Protein AF-A0AAE0U3X1-F1 (afdb_monomer_lite)

Radius of gyration: 41.31 Å; chains: 1; bounding box: 76×57×130 Å

Organism: NCBI:txid330526

Structure (mmCIF, N/CA/C/O backbone):
data_AF-A0AAE0U3X1-F1
#
_entry.id   AF-A0AAE0U3X1-F1
#
loop_
_atom_site.group_PDB
_atom_site.id
_atom_site.type_symbol
_atom_site.label_atom_id
_atom_site.label_alt_id
_atom_site.label_comp_id
_atom_site.label_asym_id
_atom_site.label_entity_id
_atom_site.label_seq_id
_atom_site.pdbx_PDB_ins_code
_atom_site.Cartn_x
_atom_site.Cartn_y
_atom_site.Cartn_z
_atom_site.occupancy
_atom_site.B_iso_or_equiv
_atom_site.auth_seq_id
_atom_site.auth_comp_id
_atom_site.auth_asym_id
_atom_site.auth_atom_id
_atom_site.pdbx_PDB_model_num
ATOM 1 N N . MET A 1 1 ? -14.717 30.745 84.554 1.00 43.53 1 MET A N 1
ATOM 2 C CA . MET A 1 1 ? -14.400 31.288 83.215 1.00 43.53 1 MET A CA 1
ATOM 3 C C . MET A 1 1 ? -13.870 30.156 82.354 1.00 43.53 1 MET A C 1
ATOM 5 O O . MET A 1 1 ? -12.988 29.456 82.820 1.00 43.53 1 MET A O 1
ATOM 9 N N . GLY A 1 2 ? -14.405 30.012 81.137 1.00 38.31 2 GLY A N 1
ATOM 10 C CA . GLY A 1 2 ? -13.814 29.218 80.054 1.00 38.31 2 GLY A CA 1
ATOM 11 C C . GLY A 1 2 ? -14.249 27.754 79.980 1.00 38.31 2 GLY A C 1
ATOM 12 O O . GLY A 1 2 ? -13.670 26.916 80.652 1.00 38.31 2 GLY A O 1
ATOM 13 N N . CYS A 1 3 ? -15.244 27.445 79.142 1.00 32.19 3 CYS A N 1
ATOM 14 C CA . CYS A 1 3 ? -15.049 26.688 77.892 1.00 32.19 3 CYS A CA 1
ATOM 15 C C . CYS A 1 3 ? -16.417 26.236 77.336 1.00 32.19 3 CYS A C 1
ATOM 17 O O . CYS A 1 3 ? -16.841 25.096 77.486 1.00 32.19 3 CYS A O 1
ATOM 19 N N . ILE A 1 4 ? -17.130 27.170 76.704 1.00 41.50 4 ILE A N 1
ATOM 20 C CA . ILE A 1 4 ? -18.172 26.876 75.715 1.00 41.50 4 ILE A CA 1
ATOM 21 C C . ILE A 1 4 ? -17.569 27.328 74.390 1.00 41.50 4 ILE A C 1
ATOM 23 O O . ILE A 1 4 ? -17.386 28.533 74.222 1.00 41.50 4 ILE A O 1
ATOM 27 N N . ARG A 1 5 ? -17.215 26.377 73.514 1.00 44.78 5 ARG A N 1
ATOM 28 C CA . ARG A 1 5 ? -17.095 26.475 72.038 1.00 44.78 5 ARG A CA 1
ATOM 29 C C . ARG A 1 5 ? -16.118 25.415 71.526 1.00 44.78 5 ARG A C 1
ATOM 31 O O . ARG A 1 5 ? -14.918 25.629 71.606 1.00 44.78 5 ARG A O 1
ATOM 38 N N . GLN A 1 6 ? -16.647 24.323 70.971 1.00 39.56 6 GLN A N 1
ATOM 39 C CA . GLN A 1 6 ? -16.082 23.593 69.817 1.00 39.56 6 GLN A CA 1
ATOM 40 C C . GLN A 1 6 ? -16.995 22.414 69.430 1.00 39.56 6 GLN A C 1
ATOM 42 O O . GLN A 1 6 ? -16.611 21.252 69.433 1.00 39.56 6 GLN A O 1
ATOM 47 N N . ALA A 1 7 ? -18.254 22.716 69.109 1.00 39.81 7 ALA A N 1
ATOM 48 C CA . ALA A 1 7 ? -19.187 21.741 68.542 1.00 39.81 7 ALA A CA 1
ATOM 49 C C . ALA A 1 7 ? -19.987 22.389 67.407 1.00 39.81 7 ALA A C 1
ATOM 51 O O . ALA A 1 7 ? -21.208 22.449 67.444 1.00 39.81 7 ALA A O 1
ATOM 52 N N . GLN A 1 8 ? -19.279 22.954 66.431 1.00 42.56 8 GLN A N 1
ATOM 53 C CA . GLN A 1 8 ? -19.829 23.436 65.165 1.00 42.56 8 GLN A CA 1
ATOM 54 C C . GLN A 1 8 ? -18.655 23.627 64.202 1.00 42.56 8 GLN A C 1
ATOM 56 O O . GLN A 1 8 ? -17.983 24.641 64.292 1.00 42.56 8 GLN A O 1
ATOM 61 N N . GLU A 1 9 ? -18.374 22.613 63.374 1.00 41.94 9 GLU A N 1
ATOM 62 C CA . GLU A 1 9 ? -17.788 22.696 62.016 1.00 41.94 9 GLU A CA 1
ATOM 63 C C . GLU A 1 9 ? -17.186 21.346 61.591 1.00 41.94 9 GLU A C 1
ATOM 65 O O . GLU A 1 9 ? -15.984 21.123 61.614 1.00 41.94 9 GLU A O 1
ATOM 70 N N . GLN A 1 10 ? -18.043 20.437 61.125 1.00 40.16 10 GLN A N 1
ATOM 71 C CA . GLN A 1 10 ? -17.666 19.519 60.047 1.00 40.16 10 GLN A CA 1
ATOM 72 C C . GLN A 1 10 ? -18.817 19.442 59.043 1.00 40.16 10 GLN A C 1
ATOM 74 O O . GLN A 1 10 ? -19.479 18.422 58.865 1.00 40.16 10 GLN A O 1
ATOM 79 N N . LYS A 1 11 ? -19.073 20.563 58.363 1.00 36.25 11 LYS A N 1
ATOM 80 C CA . LYS A 1 11 ? -19.756 20.517 57.068 1.00 36.25 11 LYS A CA 1
ATOM 81 C C . LYS A 1 11 ? -18.748 19.964 56.062 1.00 36.25 11 LYS A C 1
ATOM 83 O O . LYS A 1 11 ? -17.854 20.684 55.627 1.00 36.25 11 LYS A O 1
ATOM 88 N N . ARG A 1 12 ? -18.868 18.673 55.730 1.00 39.34 12 ARG A N 1
ATOM 89 C CA . ARG A 1 12 ? -18.108 18.049 54.636 1.00 39.34 12 ARG A CA 1
ATOM 90 C C . ARG A 1 12 ? -18.354 18.843 53.354 1.00 39.34 12 ARG A C 1
ATOM 92 O O . ARG A 1 12 ? -19.486 18.975 52.891 1.00 39.34 12 ARG A O 1
ATOM 99 N N . ASN A 1 13 ? -17.281 19.422 52.832 1.00 32.00 13 ASN A N 1
ATOM 100 C CA . ASN A 1 13 ? -17.285 20.233 51.631 1.00 32.00 13 ASN A CA 1
ATOM 101 C C . ASN A 1 13 ? -17.295 19.297 50.413 1.00 32.00 13 ASN A C 1
ATOM 103 O O . ASN A 1 13 ? -16.273 18.718 50.060 1.00 32.00 13 ASN A O 1
ATOM 107 N N . TRP A 1 14 ? -18.454 19.138 49.776 1.00 33.28 14 TRP A N 1
ATOM 108 C CA . TRP A 1 14 ? -18.654 18.258 48.615 1.00 33.28 14 TRP A CA 1
ATOM 109 C C . TRP A 1 14 ? -17.916 18.709 47.339 1.00 33.28 14 TRP A C 1
ATOM 111 O O . TRP A 1 14 ? -17.996 18.039 46.317 1.00 33.28 14 TRP A O 1
ATOM 121 N N . ARG A 1 15 ? -17.176 19.829 47.372 1.00 31.83 15 ARG A N 1
ATOM 122 C CA . ARG A 1 15 ? -16.461 20.373 46.203 1.00 31.83 15 ARG A CA 1
ATOM 123 C C . ARG A 1 15 ? -15.079 19.761 45.938 1.00 31.83 15 ARG A C 1
ATOM 125 O O . ARG A 1 15 ? -14.444 20.160 44.969 1.00 31.83 15 ARG A O 1
ATOM 132 N N . ARG A 1 16 ? -14.595 18.826 46.766 1.00 34.25 16 ARG A N 1
ATOM 133 C CA . ARG A 1 16 ? -13.317 18.112 46.551 1.00 34.25 16 ARG A CA 1
ATOM 134 C C . ARG A 1 16 ? -13.425 16.628 46.940 1.00 34.25 16 ARG A C 1
ATOM 136 O O . ARG A 1 16 ? -12.920 16.238 47.989 1.00 34.25 16 ARG A O 1
ATOM 143 N N . PRO A 1 17 ? -14.089 15.783 46.131 1.00 36.53 17 PRO A N 1
ATOM 144 C CA . PRO A 1 17 ? -14.324 14.378 46.480 1.00 36.53 17 PRO A CA 1
ATOM 145 C C . PRO A 1 17 ? -13.070 13.485 46.402 1.00 36.53 17 PRO A C 1
ATOM 147 O O . PRO A 1 17 ? -13.131 12.333 46.815 1.00 36.53 17 PRO A O 1
ATOM 150 N N . PHE A 1 18 ? -11.937 14.002 45.912 1.00 36.09 18 PHE A N 1
ATOM 151 C CA . PHE A 1 18 ? -10.718 13.222 45.659 1.00 36.09 18 PHE A CA 1
ATOM 152 C C . PHE A 1 18 ? -9.569 13.473 46.644 1.00 36.09 18 PHE A C 1
ATOM 154 O O . PHE A 1 18 ? -8.502 12.893 46.474 1.00 36.09 18 PHE A O 1
ATOM 161 N N . GLU A 1 19 ? -9.741 14.323 47.664 1.00 36.69 19 GLU A N 1
ATOM 162 C CA . GLU A 1 19 ? -8.609 14.697 48.530 1.00 36.69 19 GLU A CA 1
ATOM 163 C C . GLU A 1 19 ? -8.314 13.734 49.691 1.00 36.69 19 GLU A C 1
ATOM 165 O O . GLU A 1 19 ? -7.298 13.923 50.347 1.00 36.69 19 GLU A O 1
ATOM 170 N N . VAL A 1 20 ? -9.079 12.652 49.893 1.00 50.41 20 VAL A N 1
ATOM 171 C CA . VAL A 1 20 ? -8.596 11.445 50.609 1.00 50.41 20 VAL A CA 1
ATOM 172 C C . VAL A 1 20 ? -9.369 10.216 50.099 1.00 50.41 20 VAL A C 1
ATOM 174 O O . VAL A 1 20 ? -10.596 10.192 50.225 1.00 50.41 20 VAL A O 1
ATOM 177 N N . PRO A 1 21 ? -8.699 9.206 49.511 1.00 47.16 21 PRO A N 1
ATOM 178 C CA . PRO A 1 21 ? -8.611 7.920 50.211 1.00 47.16 21 PRO A CA 1
ATOM 179 C C . PRO A 1 21 ? -7.282 7.174 49.997 1.00 47.16 21 PRO A C 1
ATOM 181 O O . PRO A 1 21 ? -6.513 7.461 49.085 1.00 47.16 21 PRO A O 1
ATOM 184 N N . ASP A 1 22 ? -7.055 6.207 50.884 1.00 46.44 22 ASP A N 1
ATOM 185 C CA . ASP A 1 22 ? -6.058 5.134 50.849 1.00 46.44 22 ASP A CA 1
ATOM 186 C C . ASP A 1 22 ? -5.355 4.940 49.488 1.00 46.44 22 ASP A C 1
ATOM 188 O O . ASP A 1 22 ? -5.989 4.630 48.473 1.00 46.44 22 ASP A O 1
ATOM 192 N N . HIS A 1 23 ? -4.028 5.103 49.465 1.00 51.66 23 HIS A N 1
ATOM 193 C CA . HIS A 1 23 ? -3.211 5.150 48.242 1.00 51.66 23 HIS A CA 1
ATOM 194 C C . HIS A 1 23 ? -3.354 3.880 47.369 1.00 51.66 23 HIS A C 1
ATOM 196 O O . HIS A 1 23 ? -3.062 3.914 46.170 1.00 51.66 23 HIS A O 1
ATOM 202 N N . ALA A 1 24 ? -3.836 2.779 47.956 1.00 47.09 24 ALA A N 1
ATOM 203 C CA . ALA A 1 24 ? -4.164 1.527 47.284 1.00 47.09 24 ALA A CA 1
ATOM 204 C C . ALA A 1 24 ? -5.449 1.606 46.435 1.00 47.09 24 ALA A C 1
ATOM 206 O O . ALA A 1 24 ? -5.423 1.204 45.277 1.00 47.09 24 ALA A O 1
ATOM 207 N N . ALA A 1 25 ? -6.547 2.174 46.948 1.00 44.91 25 ALA A N 1
ATOM 208 C CA . ALA A 1 25 ? -7.826 2.240 46.227 1.00 44.91 25 ALA A CA 1
ATOM 209 C C . ALA A 1 25 ? -7.750 3.172 45.006 1.00 44.91 25 ALA A C 1
ATOM 211 O O . ALA A 1 25 ? -8.227 2.828 43.925 1.00 44.91 25 ALA A O 1
ATOM 212 N N . GLY A 1 26 ? -7.068 4.315 45.148 1.00 49.75 26 GLY A N 1
ATOM 213 C CA . GLY A 1 26 ? -6.832 5.243 44.037 1.00 49.75 26 GLY A CA 1
ATOM 214 C C . GLY A 1 26 ? -5.911 4.678 42.948 1.00 49.75 26 GLY A C 1
ATOM 215 O O . GLY A 1 26 ? -6.082 5.001 41.774 1.00 49.75 26 GLY A O 1
ATOM 216 N N . LYS A 1 27 ? -4.960 3.803 43.308 1.00 52.81 27 LYS A N 1
ATOM 217 C CA . LYS A 1 27 ? -4.060 3.139 42.350 1.00 52.81 27 LYS A CA 1
ATOM 218 C C . LYS A 1 27 ? -4.754 1.984 41.625 1.00 52.81 27 LYS A C 1
ATOM 220 O O . LYS A 1 27 ? -4.598 1.867 40.416 1.00 52.81 27 LYS A O 1
ATOM 225 N N . THR A 1 28 ? -5.569 1.193 42.325 1.00 50.12 28 THR A N 1
ATOM 226 C CA . THR A 1 28 ? -6.391 0.144 41.703 1.00 50.12 28 THR A CA 1
ATOM 227 C C . THR A 1 28 ? -7.422 0.747 40.751 1.00 50.12 28 THR A C 1
ATOM 229 O O . THR A 1 28 ? -7.556 0.256 39.642 1.00 50.12 28 THR A O 1
ATOM 232 N N . MET A 1 29 ? -8.062 1.870 41.102 1.00 49.69 29 MET A N 1
ATOM 233 C CA . MET A 1 29 ? -9.027 2.534 40.212 1.00 49.69 29 MET A CA 1
ATOM 234 C C . MET A 1 29 ? -8.429 3.283 39.033 1.00 49.69 29 MET A C 1
ATOM 236 O O . MET A 1 29 ? -9.059 3.308 37.982 1.00 49.69 29 MET A O 1
ATOM 240 N N . ARG A 1 30 ? -7.228 3.859 39.170 1.00 51.00 30 ARG A N 1
ATOM 241 C CA . ARG A 1 30 ? -6.478 4.366 38.008 1.00 51.00 30 ARG A CA 1
ATOM 242 C C . ARG A 1 30 ? -6.066 3.250 37.053 1.00 51.00 30 ARG A C 1
ATOM 244 O O . ARG A 1 30 ? -5.960 3.490 35.863 1.00 51.00 30 ARG A O 1
ATOM 251 N N . ASN A 1 31 ? -5.865 2.041 37.572 1.00 51.56 31 ASN A N 1
ATOM 252 C CA . ASN A 1 31 ? -5.610 0.859 36.755 1.00 51.56 31 ASN A CA 1
ATOM 253 C C . ASN A 1 31 ? -6.903 0.194 36.242 1.00 51.56 31 ASN A C 1
ATOM 255 O O . ASN A 1 31 ? -6.830 -0.705 35.407 1.00 51.56 31 ASN A O 1
ATOM 259 N N . CYS A 1 32 ? -8.081 0.609 36.725 1.00 51.12 32 CYS A N 1
ATOM 260 C CA . CYS A 1 32 ? -9.359 0.148 36.201 1.00 51.12 32 CYS A CA 1
ATOM 261 C C . CYS A 1 32 ? -9.710 0.907 34.915 1.00 51.12 32 CYS A C 1
ATOM 263 O O . CYS A 1 32 ? -9.467 2.103 34.779 1.00 51.12 32 CYS A O 1
ATOM 265 N N . CYS A 1 33 ? -10.372 0.186 34.013 1.00 56.00 33 CYS A N 1
ATOM 266 C CA . CYS A 1 33 ? -10.747 0.498 32.631 1.00 56.00 33 CYS A CA 1
ATOM 267 C C . CYS A 1 33 ? -11.552 1.798 32.359 1.00 56.00 33 CYS A C 1
ATOM 269 O O . CYS A 1 33 ? -12.074 2.021 31.266 1.00 56.00 33 CYS A O 1
ATOM 271 N N . ILE A 1 34 ? -11.704 2.670 33.350 1.00 57.97 34 ILE A N 1
ATOM 272 C CA . ILE A 1 34 ? -12.491 3.894 33.238 1.00 57.97 34 ILE A CA 1
ATOM 273 C C . ILE A 1 34 ? -11.832 4.844 32.241 1.00 57.97 34 ILE A C 1
ATOM 275 O O . ILE A 1 34 ? -12.533 5.343 31.372 1.00 57.97 34 ILE A O 1
ATOM 279 N N . GLU A 1 35 ? -10.506 5.032 32.297 1.00 60.28 35 GLU A N 1
ATOM 280 C CA . GLU A 1 35 ? -9.777 5.973 31.424 1.00 60.28 35 GLU A CA 1
ATOM 281 C C . GLU A 1 35 ? -10.054 5.747 29.932 1.00 60.28 35 GLU A C 1
ATOM 283 O O . GLU A 1 35 ? -10.195 6.699 29.172 1.00 60.28 35 GLU A O 1
ATOM 288 N N . PHE A 1 36 ? -10.224 4.494 29.520 1.00 63.00 36 PHE A N 1
ATOM 289 C CA . PHE A 1 36 ? -10.571 4.151 28.148 1.00 63.00 36 PHE A CA 1
ATOM 290 C C . PHE A 1 36 ? -11.997 4.566 27.754 1.00 63.00 36 PHE A C 1
ATOM 292 O O . PHE A 1 36 ? -12.205 5.130 26.680 1.00 63.00 36 PHE A O 1
ATOM 299 N N . LEU A 1 37 ? -12.987 4.326 28.623 1.00 61.91 37 LEU A N 1
ATOM 300 C CA . LEU A 1 37 ? -14.351 4.829 28.407 1.00 61.91 37 LEU A CA 1
ATOM 301 C C . LEU A 1 37 ? -14.376 6.358 28.379 1.00 61.91 37 LEU A C 1
ATOM 303 O O . LEU A 1 37 ? -15.208 6.937 27.685 1.00 61.91 37 LEU A O 1
ATOM 307 N N . LEU A 1 38 ? -13.461 7.004 29.108 1.00 64.19 38 LEU A N 1
ATOM 308 C CA . LEU A 1 38 ? -13.300 8.455 29.078 1.00 64.19 38 LEU A CA 1
ATOM 309 C C . LEU A 1 38 ? -12.705 8.944 27.753 1.00 64.19 38 LEU A C 1
ATOM 311 O O . LEU A 1 38 ? -13.173 9.956 27.250 1.00 64.19 38 LEU A O 1
ATOM 315 N N . GLU A 1 39 ? -11.742 8.230 27.157 1.00 64.62 39 GLU A N 1
ATOM 316 C CA . GLU A 1 39 ? -11.192 8.575 25.830 1.00 64.62 39 GLU A CA 1
ATOM 317 C C . GLU A 1 39 ? -12.221 8.418 24.690 1.00 64.62 39 GLU A C 1
ATOM 319 O O . GLU A 1 39 ? -12.109 9.086 23.661 1.00 64.62 39 GLU A O 1
ATOM 324 N N . LEU A 1 40 ? -13.215 7.538 24.855 1.00 58.12 40 LEU A N 1
ATOM 325 C CA . LEU A 1 40 ? -14.278 7.281 23.873 1.00 58.12 40 LEU A CA 1
ATOM 326 C C . LEU A 1 40 ? -15.451 8.266 23.942 1.00 58.12 40 LEU A C 1
ATOM 328 O O . LEU A 1 40 ? -16.231 8.359 22.992 1.00 58.12 40 LEU A O 1
ATOM 332 N N . MET A 1 41 ? -15.607 8.964 25.063 1.00 59.94 41 MET A N 1
ATOM 333 C CA . MET A 1 41 ? -16.731 9.860 25.306 1.00 59.94 41 MET A CA 1
ATOM 334 C C . MET A 1 41 ? -16.317 11.313 25.043 1.00 59.94 41 MET A C 1
ATOM 336 O O . MET A 1 41 ? -15.197 11.703 25.361 1.00 59.94 41 MET A O 1
ATOM 340 N N . PRO A 1 42 ? -17.206 12.156 24.494 1.00 49.72 42 PRO A N 1
ATOM 341 C CA . PRO A 1 42 ? -16.949 13.590 24.435 1.00 49.72 42 PRO A CA 1
ATOM 342 C C . PRO A 1 42 ? -16.774 14.148 25.859 1.00 49.72 42 PRO A C 1
ATOM 344 O O . PRO A 1 42 ? -17.569 13.820 26.744 1.00 49.72 42 PRO A O 1
ATOM 347 N N . ASP A 1 43 ? -15.743 14.977 26.073 1.00 52.78 43 ASP A N 1
ATOM 348 C CA . ASP A 1 43 ? -15.425 15.608 27.364 1.00 52.78 43 ASP A CA 1
ATOM 349 C C . ASP A 1 43 ? -16.693 16.165 28.043 1.00 52.78 43 ASP A C 1
ATOM 351 O O . ASP A 1 43 ? -17.374 17.039 27.500 1.00 52.78 43 ASP A O 1
ATOM 355 N N . GLY A 1 44 ? -17.039 15.650 29.231 1.00 61.25 44 GLY A N 1
ATOM 356 C CA . GLY A 1 44 ? -18.285 16.014 29.912 1.00 61.25 44 GLY A CA 1
ATOM 357 C C . GLY A 1 44 ? -18.468 15.428 31.318 1.00 61.25 44 GLY A C 1
ATOM 358 O O . GLY A 1 44 ? -17.658 14.634 31.807 1.00 61.25 44 GLY A O 1
ATOM 359 N N . GLU A 1 45 ? -19.575 15.820 31.965 1.00 61.25 45 GLU A N 1
ATOM 360 C CA . GLU A 1 45 ? -19.944 15.497 33.360 1.00 61.25 45 GLU A CA 1
ATOM 361 C C . GLU A 1 45 ? -20.032 13.983 33.651 1.00 61.25 45 GLU A C 1
ATOM 363 O O . GLU A 1 45 ? -19.815 13.539 34.781 1.00 61.25 45 GLU A O 1
ATOM 368 N N . TYR A 1 46 ? -20.267 13.172 32.621 1.00 63.72 46 TYR A N 1
ATOM 369 C CA . TYR A 1 46 ? -20.458 11.720 32.687 1.00 63.72 46 TYR A CA 1
ATOM 370 C C . TYR A 1 46 ? -19.220 10.949 33.188 1.00 63.72 46 TYR A C 1
ATOM 372 O O . TYR A 1 46 ? -19.329 9.961 33.919 1.00 63.72 46 TYR A O 1
ATOM 380 N N . SER A 1 47 ? -18.020 11.436 32.875 1.00 65.12 47 SER A N 1
ATOM 381 C CA . SER A 1 47 ? -16.749 10.838 33.312 1.00 65.12 47 SER A CA 1
ATOM 382 C C . SER A 1 47 ? -16.606 10.773 34.841 1.00 65.12 47 SER A C 1
ATOM 384 O O . SER A 1 47 ? -16.177 9.772 35.430 1.00 65.12 47 SER A O 1
ATOM 386 N N . SER A 1 48 ? -17.030 11.852 35.497 1.00 70.38 48 SER A N 1
ATOM 387 C CA . SER A 1 48 ? -16.985 12.015 36.946 1.00 70.38 48 SER A CA 1
ATOM 388 C C . SER A 1 48 ? -18.006 11.129 37.665 1.00 70.38 48 SER A C 1
ATOM 390 O O . SER A 1 48 ? -17.741 10.656 38.770 1.00 70.38 48 SER A O 1
ATOM 392 N N . LEU A 1 49 ? -19.144 10.843 37.019 1.00 75.06 49 LEU A N 1
ATOM 393 C CA . LEU A 1 49 ? -20.197 9.990 37.570 1.00 75.06 49 LEU A CA 1
ATOM 394 C C . LEU A 1 49 ? -19.771 8.524 37.612 1.00 75.06 49 LEU A C 1
ATOM 396 O O . LEU A 1 49 ? -19.923 7.881 38.649 1.00 75.06 49 LEU A O 1
ATOM 400 N N . LEU A 1 50 ? -19.190 8.007 36.525 1.00 73.75 50 LEU A N 1
ATOM 401 C CA . LEU A 1 50 ? -18.731 6.616 36.473 1.00 73.75 50 LEU A CA 1
ATOM 402 C C . LEU A 1 50 ? -17.576 6.374 37.460 1.00 73.75 50 LEU A C 1
ATOM 404 O O . LEU A 1 50 ? -17.621 5.434 38.254 1.00 73.75 50 LEU A O 1
ATOM 408 N N . SER A 1 51 ? -16.572 7.257 37.463 1.00 71.25 51 SER A N 1
ATOM 409 C CA . SER A 1 51 ? -15.433 7.179 38.392 1.00 71.25 51 SER A CA 1
ATOM 410 C C . SER A 1 51 ? -15.851 7.337 39.854 1.00 71.25 51 SER A C 1
ATOM 412 O O . SER A 1 51 ? -15.440 6.541 40.703 1.00 71.25 51 SER A O 1
ATOM 414 N N . GLY A 1 52 ? -16.718 8.306 40.156 1.00 76.81 52 GLY A N 1
ATOM 415 C CA . GLY A 1 52 ? -17.279 8.500 41.491 1.00 76.81 52 GLY A CA 1
ATOM 416 C C . GLY A 1 52 ? -18.124 7.312 41.957 1.00 76.81 52 GLY A C 1
ATOM 417 O O . GLY A 1 52 ? -17.963 6.849 43.088 1.00 76.81 52 GLY A O 1
ATOM 418 N N . GLY A 1 53 ? -18.981 6.776 41.085 1.00 78.94 53 GLY A N 1
ATOM 419 C CA . GLY A 1 53 ? -19.833 5.622 41.372 1.00 78.94 53 GLY A CA 1
ATOM 420 C C . GLY A 1 53 ? -19.028 4.356 41.657 1.00 78.94 53 GLY A C 1
ATOM 421 O O . GLY A 1 53 ? -19.255 3.701 42.675 1.00 78.94 53 GLY A O 1
ATOM 422 N N . LEU A 1 54 ? -18.026 4.055 40.826 1.00 74.62 54 LEU A N 1
ATOM 423 C CA . LEU A 1 54 ? -17.116 2.934 41.065 1.00 74.62 54 LEU A CA 1
ATOM 424 C C . LEU A 1 54 ? -16.356 3.114 42.381 1.00 74.62 54 LEU A C 1
ATOM 426 O O . LEU A 1 54 ? -16.337 2.187 43.190 1.00 74.62 54 LEU A O 1
ATOM 430 N N . THR A 1 55 ? -15.822 4.316 42.647 1.00 75.50 55 THR A N 1
ATOM 431 C CA . THR A 1 55 ? -15.150 4.670 43.919 1.00 75.50 55 THR A CA 1
ATOM 432 C C . THR A 1 55 ? -16.033 4.375 45.124 1.00 75.50 55 THR A C 1
ATOM 434 O O . THR A 1 55 ? -15.590 3.759 46.097 1.00 75.50 55 THR A O 1
ATOM 437 N N . LEU A 1 56 ? -17.302 4.771 45.059 1.00 78.69 56 LEU A N 1
ATOM 438 C CA . LEU A 1 56 ? -18.283 4.513 46.109 1.00 78.69 56 LEU A CA 1
ATOM 439 C C . LEU A 1 56 ? -18.577 3.019 46.274 1.00 78.69 56 LEU A C 1
ATOM 441 O O . LEU A 1 56 ? -18.584 2.536 47.408 1.00 78.69 56 LEU A O 1
ATOM 445 N N . ALA A 1 57 ? -18.796 2.292 45.176 1.00 74.19 57 ALA A N 1
ATOM 446 C CA . ALA A 1 57 ? -19.055 0.854 45.203 1.00 74.19 57 ALA A CA 1
ATOM 447 C C . ALA A 1 57 ? -17.879 0.088 45.831 1.00 74.19 57 ALA A C 1
ATOM 449 O O . ALA A 1 57 ? -18.066 -0.686 46.768 1.00 74.19 57 ALA A O 1
ATOM 450 N N . TYR A 1 58 ? -16.653 0.376 45.396 1.00 73.50 58 TYR A N 1
ATOM 451 C CA . TYR A 1 58 ? -15.444 -0.270 45.903 1.00 73.50 58 TYR A CA 1
ATOM 452 C C . TYR A 1 58 ? -15.194 0.027 47.385 1.00 73.50 58 TYR A C 1
ATOM 454 O O . TYR A 1 58 ? -14.979 -0.890 48.177 1.00 73.50 58 TYR A O 1
ATOM 462 N N . ASN A 1 59 ? -15.280 1.299 47.792 1.00 75.69 59 ASN A N 1
ATOM 463 C CA . ASN A 1 59 ? -15.071 1.686 49.190 1.00 75.69 59 ASN A CA 1
ATOM 464 C C . ASN A 1 59 ? -16.128 1.082 50.124 1.00 75.69 59 ASN A C 1
ATOM 466 O O . ASN A 1 59 ? -15.828 0.772 51.275 1.00 75.69 59 ASN A O 1
ATOM 470 N N . LYS A 1 60 ? -17.359 0.871 49.643 1.00 76.25 60 LYS A N 1
ATOM 471 C CA . LYS A 1 60 ? -18.395 0.147 50.395 1.00 76.25 60 LYS A CA 1
ATOM 472 C C . LYS A 1 60 ? -18.154 -1.368 50.424 1.00 76.25 60 LYS A C 1
ATOM 474 O O . LYS A 1 60 ? -18.515 -2.013 51.405 1.00 76.25 60 LYS A O 1
ATOM 479 N N . ALA A 1 61 ? -17.527 -1.932 49.393 1.00 72.62 61 ALA A N 1
ATOM 480 C CA . ALA A 1 61 ? -17.178 -3.350 49.312 1.00 72.62 61 ALA A CA 1
ATOM 481 C C . ALA A 1 61 ? -15.918 -3.734 50.117 1.00 72.62 61 ALA A C 1
ATOM 483 O O . ALA A 1 61 ? -15.637 -4.921 50.262 1.00 72.62 61 ALA A O 1
ATOM 484 N N . LEU A 1 62 ? -15.178 -2.771 50.685 1.00 73.88 62 LEU A N 1
ATOM 485 C CA . LEU A 1 62 ? -13.884 -2.991 51.356 1.00 73.88 62 LEU A CA 1
ATOM 486 C C . LEU A 1 62 ? -13.930 -4.005 52.520 1.00 73.88 62 LEU A C 1
ATOM 488 O O . LEU A 1 62 ? -12.914 -4.608 52.846 1.00 73.88 62 LEU A O 1
ATOM 492 N N . GLY A 1 63 ? -15.106 -4.230 53.116 1.00 71.44 63 GLY A N 1
ATOM 493 C CA . GLY A 1 63 ? -15.328 -5.242 54.159 1.00 71.44 63 GLY A CA 1
ATOM 494 C C . GLY A 1 63 ? -15.827 -6.608 53.664 1.00 71.44 63 GLY A C 1
ATOM 495 O O . GLY A 1 63 ? -16.117 -7.471 54.491 1.00 71.44 63 GLY A O 1
ATOM 496 N N . LYS A 1 64 ? -15.997 -6.810 52.348 1.00 77.69 64 LYS A N 1
ATOM 497 C CA . LYS A 1 64 ? -16.581 -8.021 51.742 1.00 77.69 64 LYS A CA 1
ATOM 498 C C . LYS A 1 64 ? -15.806 -8.425 50.482 1.00 77.69 64 LYS A C 1
ATOM 500 O O . LYS A 1 64 ? -16.181 -8.081 49.368 1.00 77.69 64 LYS A O 1
ATOM 505 N N . GLU A 1 65 ? -14.739 -9.196 50.668 1.00 74.38 65 GLU A N 1
ATOM 506 C CA . GLU A 1 65 ? -13.796 -9.584 49.606 1.00 74.38 65 GLU A CA 1
ATOM 507 C C . GLU A 1 65 ? -14.458 -10.227 48.376 1.00 74.38 65 GLU A C 1
ATOM 509 O O . GLU A 1 65 ? -14.227 -9.778 47.260 1.00 74.38 65 GLU A O 1
ATOM 514 N N . LYS A 1 66 ? -15.371 -11.184 48.575 1.00 74.06 66 LYS A N 1
ATOM 515 C CA . LYS A 1 66 ? -16.082 -11.844 47.468 1.00 74.0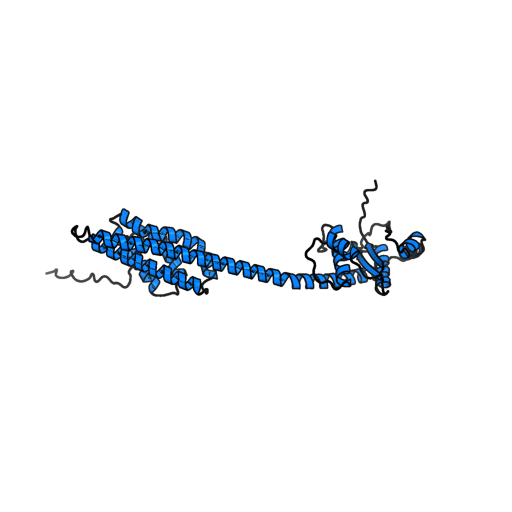6 66 LYS A CA 1
ATOM 516 C C . LYS A 1 66 ? -16.936 -10.876 46.635 1.00 74.06 66 LYS A C 1
ATOM 518 O O . LYS A 1 66 ? -16.951 -10.935 45.418 1.00 74.06 66 LYS A O 1
ATOM 523 N N . VAL A 1 67 ? -17.601 -9.934 47.306 1.00 74.00 67 VAL A N 1
ATOM 524 C CA . VAL A 1 67 ? -18.418 -8.893 46.660 1.00 74.00 67 VAL A CA 1
ATOM 525 C C . VAL A 1 67 ? -17.546 -7.946 45.834 1.00 74.00 67 VAL A C 1
ATOM 527 O O . VAL A 1 67 ? -17.960 -7.484 44.776 1.00 74.00 67 VAL A O 1
ATOM 530 N N . ARG A 1 68 ? -16.330 -7.657 46.307 1.00 74.62 68 ARG A N 1
ATOM 531 C CA . ARG A 1 68 ? -15.363 -6.828 45.583 1.00 74.62 68 ARG A CA 1
ATOM 532 C C . ARG A 1 68 ? -14.920 -7.500 44.282 1.00 74.62 68 ARG A C 1
ATOM 534 O O . ARG A 1 68 ? -14.857 -6.818 43.268 1.00 74.62 68 ARG A O 1
ATOM 541 N N . GLU A 1 69 ? -14.625 -8.798 44.314 1.00 80.94 69 GLU A N 1
ATOM 542 C CA . GLU A 1 69 ? -14.251 -9.563 43.116 1.00 80.94 69 GLU A CA 1
ATOM 543 C C . GLU A 1 69 ? -15.395 -9.600 42.100 1.00 80.94 69 GLU A C 1
ATOM 545 O O . GLU A 1 69 ? -15.179 -9.234 40.947 1.00 80.94 69 GLU A O 1
ATOM 550 N N . ASP A 1 70 ? -16.617 -9.907 42.546 1.00 77.81 70 ASP A N 1
ATOM 551 C CA . ASP A 1 70 ? -17.799 -9.956 41.676 1.00 77.81 70 ASP A CA 1
ATOM 552 C C . ASP A 1 70 ? -18.064 -8.602 40.985 1.00 77.81 70 ASP A C 1
ATOM 554 O O . ASP A 1 70 ? -18.448 -8.564 39.816 1.00 77.81 70 ASP A O 1
ATOM 558 N N . ILE A 1 71 ? -17.832 -7.481 41.688 1.00 77.12 71 ILE A N 1
ATOM 559 C CA . ILE A 1 71 ? -17.980 -6.123 41.138 1.00 77.12 71 ILE A CA 1
ATOM 560 C C . ILE A 1 71 ? -16.868 -5.786 40.141 1.00 77.12 71 ILE A C 1
ATOM 562 O O . ILE A 1 71 ? -17.149 -5.089 39.172 1.00 77.12 71 ILE A O 1
ATOM 566 N N . LEU A 1 72 ? -15.624 -6.221 40.367 1.00 79.25 72 LEU A N 1
ATOM 567 C CA . LEU A 1 72 ? -14.470 -5.821 39.548 1.00 79.25 72 LEU A CA 1
ATOM 568 C C . LEU A 1 72 ? -14.239 -6.702 38.319 1.00 79.25 72 LEU A C 1
ATOM 570 O O . LEU A 1 72 ? -13.838 -6.184 37.277 1.00 79.25 72 LEU A O 1
ATOM 574 N N . GLU A 1 73 ? -14.545 -7.996 38.402 1.00 84.25 73 GLU A N 1
ATOM 575 C CA . GLU A 1 73 ? -14.343 -8.963 37.315 1.00 84.25 73 GLU A CA 1
ATOM 576 C C . GLU A 1 73 ? -14.894 -8.496 35.945 1.00 84.25 73 GLU A C 1
ATOM 578 O O . GLU A 1 73 ? -14.181 -8.628 34.941 1.00 84.25 73 GLU A O 1
ATOM 583 N N . PRO A 1 74 ? -16.103 -7.896 35.842 1.00 78.81 74 PRO A N 1
ATOM 584 C CA . PRO A 1 74 ? -16.629 -7.426 34.560 1.00 78.81 74 PRO A CA 1
ATOM 585 C C . PRO A 1 74 ? -15.784 -6.297 33.951 1.00 78.81 74 PRO A C 1
ATOM 587 O O . PRO A 1 74 ? -15.684 -6.190 32.726 1.00 78.81 74 PRO A O 1
ATOM 590 N N . PHE A 1 75 ? -15.169 -5.465 34.797 1.00 77.31 75 PHE A N 1
ATOM 591 C CA . PHE A 1 75 ? -14.351 -4.327 34.379 1.00 77.31 75 PHE A CA 1
ATOM 592 C C . PHE A 1 75 ? -12.914 -4.734 34.044 1.00 77.31 75 PHE A C 1
ATOM 594 O O . PHE A 1 75 ? -12.313 -4.123 33.160 1.00 77.31 75 PHE A O 1
ATOM 601 N N . ASP A 1 76 ? -12.377 -5.782 34.669 1.00 77.62 76 ASP A N 1
ATOM 602 C CA . ASP A 1 76 ? -11.031 -6.291 34.375 1.00 77.62 76 ASP A CA 1
ATOM 603 C C . ASP A 1 76 ? -10.957 -6.908 32.973 1.00 77.62 76 ASP A C 1
ATOM 605 O O . ASP A 1 76 ? -10.105 -6.532 32.163 1.00 77.62 76 ASP A O 1
ATOM 609 N N . GLY A 1 77 ? -11.910 -7.784 32.629 1.00 75.94 77 GLY A N 1
ATOM 610 C CA . GLY A 1 77 ? -11.993 -8.374 31.286 1.00 75.94 77 GLY A CA 1
ATOM 611 C C . GLY A 1 77 ? -12.305 -7.346 30.192 1.00 75.94 77 GLY A C 1
ATOM 612 O O . GLY A 1 77 ? -12.024 -7.577 29.011 1.00 75.94 77 GLY A O 1
ATOM 613 N N . PHE A 1 78 ? -12.884 -6.210 30.577 1.00 72.25 78 PHE A N 1
ATOM 614 C CA . PHE A 1 78 ? -13.062 -5.059 29.707 1.00 72.25 78 PHE A CA 1
ATOM 615 C C . PHE A 1 78 ? -11.752 -4.268 29.538 1.00 72.25 78 PHE A C 1
ATOM 617 O O . PHE A 1 78 ? -11.412 -3.953 28.402 1.00 72.25 78 PHE A O 1
ATOM 624 N N . SER A 1 79 ? -10.972 -4.068 30.610 1.00 71.25 79 SER A N 1
ATOM 625 C CA . SER A 1 79 ? -9.649 -3.405 30.612 1.00 71.25 79 SER A CA 1
ATOM 626 C C . SER A 1 79 ? -8.664 -4.003 29.637 1.00 71.25 79 SER A C 1
ATOM 628 O O . SER A 1 79 ? -8.110 -3.302 28.790 1.00 71.25 79 SER A O 1
ATOM 630 N N . GLU A 1 80 ? -8.512 -5.318 29.689 1.00 77.06 80 GLU A N 1
ATOM 631 C CA . GLU A 1 80 ? -7.592 -6.017 28.803 1.00 77.06 80 GLU A CA 1
ATOM 632 C C . GLU A 1 80 ? -7.959 -5.817 27.321 1.00 77.06 80 GLU A C 1
ATOM 634 O O . GLU A 1 80 ? -7.095 -5.588 26.474 1.00 77.06 80 GLU A O 1
ATOM 639 N N . ARG A 1 81 ? -9.255 -5.859 26.992 1.00 71.25 81 ARG A N 1
ATOM 640 C CA . ARG A 1 81 ? -9.741 -5.704 25.608 1.00 71.25 81 ARG A CA 1
ATOM 641 C C . ARG A 1 81 ? -9.739 -4.249 25.147 1.00 71.25 81 ARG A C 1
ATOM 643 O O . ARG A 1 81 ? -9.517 -3.982 23.967 1.00 71.25 81 ARG A O 1
ATOM 650 N N . ALA A 1 82 ? -9.997 -3.325 26.060 1.00 68.44 82 ALA A N 1
ATOM 651 C CA . ALA A 1 82 ? -9.926 -1.893 25.832 1.00 68.44 82 ALA A CA 1
ATOM 652 C C . ALA A 1 82 ? -8.505 -1.469 25.439 1.00 68.44 82 ALA A C 1
ATOM 654 O O . ALA A 1 82 ? -8.314 -0.866 24.385 1.00 68.44 82 ALA A O 1
ATOM 655 N N . GLU A 1 83 ? -7.492 -1.882 26.202 1.00 73.75 83 GLU A N 1
ATOM 656 C CA . GLU A 1 83 ? -6.091 -1.579 25.881 1.00 73.75 83 GLU A CA 1
ATOM 657 C C . GLU A 1 83 ? -5.668 -2.146 24.516 1.00 73.75 83 GLU A C 1
ATOM 659 O O . GLU A 1 83 ? -5.030 -1.448 23.731 1.00 73.75 83 GLU A O 1
ATOM 664 N N . GLN A 1 84 ? -6.129 -3.348 24.143 1.00 75.81 84 GLN A N 1
ATOM 665 C CA . GLN A 1 84 ? -5.884 -3.915 22.804 1.00 75.81 84 GLN A CA 1
ATOM 666 C C . GLN A 1 84 ? -6.493 -3.092 21.654 1.00 75.81 84 GLN A C 1
ATOM 668 O O . GLN A 1 84 ? -6.080 -3.241 20.504 1.00 75.81 84 GLN A O 1
ATOM 673 N N . THR A 1 85 ? -7.501 -2.263 21.932 1.00 71.94 85 THR A N 1
ATOM 674 C CA . THR A 1 85 ? -8.253 -1.512 20.911 1.00 71.94 85 THR A CA 1
ATOM 675 C C . THR A 1 85 ? -8.001 -0.004 20.948 1.00 71.94 85 THR A C 1
ATOM 677 O O . THR A 1 85 ? -8.427 0.701 20.031 1.00 71.94 85 THR A O 1
ATOM 680 N N . LYS A 1 86 ? -7.261 0.492 21.945 1.00 76.31 86 LYS A N 1
ATOM 681 C CA . LYS A 1 86 ? -7.030 1.919 22.213 1.00 76.31 86 LYS A CA 1
ATOM 682 C C . LYS A 1 86 ? -6.424 2.681 21.033 1.00 76.31 86 LYS A C 1
ATOM 684 O O . LYS A 1 86 ? -6.943 3.730 20.646 1.00 76.31 86 LYS A O 1
ATOM 689 N N . ASP A 1 87 ? -5.387 2.129 20.408 1.00 75.31 87 ASP A N 1
ATOM 690 C CA . ASP A 1 87 ? -4.720 2.771 19.265 1.00 75.31 87 ASP A CA 1
ATOM 691 C C . ASP A 1 87 ? -5.641 2.876 18.040 1.00 75.31 87 ASP A C 1
ATOM 693 O O . ASP A 1 87 ? -5.615 3.866 17.306 1.00 75.31 87 ASP A O 1
ATOM 697 N N . ASN A 1 88 ? -6.524 1.893 17.861 1.00 72.50 88 ASN A N 1
ATOM 698 C CA . ASN A 1 88 ? -7.475 1.854 16.752 1.00 72.50 88 ASN A CA 1
ATOM 699 C C . ASN A 1 88 ? -8.625 2.845 16.956 1.00 72.50 88 ASN A C 1
ATOM 701 O O . ASN A 1 88 ? -9.101 3.473 16.015 1.00 72.50 88 ASN A O 1
ATOM 705 N N . ILE A 1 89 ? -9.065 3.036 18.193 1.00 70.44 89 ILE A N 1
ATOM 706 C CA . ILE A 1 89 ? -10.216 3.884 18.510 1.00 70.44 89 ILE A CA 1
ATOM 707 C C . ILE A 1 89 ? -9.985 5.350 18.166 1.00 70.44 89 ILE A C 1
ATOM 709 O O . ILE A 1 89 ? -10.888 6.001 17.639 1.00 70.44 89 ILE A O 1
ATOM 713 N N . LYS A 1 90 ? -8.770 5.867 18.379 1.00 73.94 90 LYS A N 1
ATOM 714 C CA . LYS A 1 90 ? -8.437 7.252 18.006 1.00 73.94 90 LYS A CA 1
ATOM 715 C C . LYS A 1 90 ? -8.627 7.491 16.508 1.00 73.94 90 LYS A C 1
ATOM 717 O O . LYS A 1 90 ? -9.121 8.549 16.113 1.00 73.94 90 LYS A O 1
ATOM 722 N N . LEU A 1 91 ? -8.321 6.482 15.691 1.00 73.19 91 LEU A N 1
ATOM 723 C CA . LEU A 1 91 ? -8.478 6.522 14.236 1.00 73.19 91 LEU A CA 1
ATOM 724 C C . LEU A 1 91 ? -9.951 6.493 13.799 1.00 73.19 91 LEU A C 1
ATOM 726 O O . LEU A 1 91 ? -10.290 7.078 12.770 1.00 73.19 91 LEU A O 1
ATOM 730 N N . TYR A 1 92 ? -10.832 5.867 14.586 1.00 75.75 92 TYR A N 1
ATOM 731 C CA . TYR A 1 92 ? -12.245 5.653 14.241 1.00 75.75 92 TYR A CA 1
ATOM 732 C C . TYR A 1 92 ? -13.236 6.455 15.088 1.00 75.75 92 TYR A C 1
ATOM 734 O O . TYR A 1 92 ? -14.438 6.230 14.992 1.00 75.75 92 TYR A O 1
ATOM 742 N N . SER A 1 93 ? -12.769 7.438 15.858 1.00 73.06 93 SER A N 1
ATOM 743 C CA . SER A 1 93 ? -13.601 8.312 16.707 1.00 73.06 93 SER A CA 1
ATOM 744 C C . SER A 1 93 ? -14.765 9.011 15.979 1.00 73.06 93 SER A C 1
ATOM 746 O O . SER A 1 93 ? -15.711 9.477 16.610 1.00 73.06 93 SER A O 1
ATOM 748 N N . ARG A 1 94 ? -14.724 9.082 14.642 1.00 75.75 94 ARG A N 1
ATOM 749 C CA . ARG A 1 94 ? -15.780 9.662 13.796 1.00 75.75 94 ARG A CA 1
ATOM 750 C C . ARG A 1 94 ? -16.771 8.640 13.231 1.00 75.75 94 ARG A C 1
ATOM 752 O O . ARG A 1 94 ? -17.743 9.049 12.598 1.00 75.75 94 ARG A O 1
ATOM 759 N N . ASP A 1 95 ? -16.541 7.341 13.415 1.00 84.00 95 ASP A N 1
ATOM 760 C CA . ASP A 1 95 ? -17.452 6.302 12.934 1.00 84.00 95 ASP A CA 1
ATOM 761 C C . ASP A 1 95 ? -18.725 6.283 13.793 1.00 84.00 95 ASP A C 1
ATOM 763 O O . ASP A 1 95 ? -18.694 6.041 15.001 1.00 84.00 95 ASP A O 1
ATOM 767 N N . ALA A 1 96 ? -19.866 6.566 13.160 1.00 86.50 96 ALA A N 1
ATOM 768 C CA . ALA A 1 96 ? -21.143 6.701 13.856 1.00 86.50 96 ALA A CA 1
ATOM 769 C C . ALA A 1 96 ? -21.585 5.400 14.542 1.00 86.50 96 ALA A C 1
ATOM 771 O O . ALA A 1 96 ? -22.199 5.452 15.607 1.00 86.50 96 ALA A O 1
ATOM 772 N N . LYS A 1 97 ? -21.256 4.242 13.955 1.00 88.00 97 LYS A N 1
ATOM 773 C CA . LYS A 1 97 ? -21.633 2.933 14.491 1.00 88.00 97 LYS A CA 1
ATOM 774 C C . LYS A 1 97 ? -20.747 2.561 15.674 1.00 88.00 97 LYS A C 1
ATOM 776 O O . LYS A 1 97 ? -21.249 2.033 16.663 1.00 88.00 97 LYS A O 1
ATOM 781 N N . LEU A 1 98 ? -19.452 2.866 15.601 1.00 85.50 98 LEU A N 1
ATOM 782 C CA . LEU A 1 98 ? -18.550 2.705 16.738 1.00 85.50 98 LEU A CA 1
ATOM 783 C C . LEU A 1 98 ? -18.998 3.572 17.920 1.00 85.50 98 LEU A C 1
ATOM 785 O O . LEU A 1 98 ? -19.062 3.069 19.040 1.00 85.50 98 LEU A O 1
ATOM 789 N N . ARG A 1 99 ? -19.386 4.826 17.652 1.00 83.62 99 ARG A N 1
ATOM 790 C CA . ARG A 1 99 ? -19.897 5.747 18.675 1.00 83.62 99 ARG A CA 1
ATOM 791 C C . ARG A 1 99 ? -21.191 5.249 19.325 1.00 83.62 99 ARG A C 1
ATOM 793 O O . ARG A 1 99 ? -21.305 5.243 20.544 1.00 83.62 99 ARG A O 1
ATOM 800 N N . GLU A 1 100 ? -22.144 4.766 18.530 1.00 87.62 100 GLU A N 1
ATOM 801 C CA . GLU A 1 100 ? -23.379 4.160 19.048 1.00 87.62 100 GLU A CA 1
ATOM 802 C C . GLU A 1 100 ? -23.073 2.976 19.985 1.00 87.62 100 GLU A C 1
ATOM 804 O O . GLU A 1 100 ? -23.658 2.841 21.062 1.00 87.62 100 GLU A O 1
ATOM 809 N N . LYS A 1 101 ? -22.116 2.118 19.606 1.00 88.62 101 LYS A N 1
ATOM 810 C CA . LYS A 1 101 ? -21.720 0.965 20.423 1.00 88.62 101 LYS A CA 1
ATOM 811 C C . LYS A 1 101 ? -20.951 1.356 21.684 1.00 88.62 101 LYS A C 1
ATOM 813 O O . LYS A 1 101 ? -21.157 0.708 22.709 1.00 88.62 101 LYS A O 1
ATOM 818 N N . SER A 1 102 ? -20.117 2.397 21.646 1.00 83.62 102 SER A N 1
ATOM 819 C CA . SER A 1 102 ? -19.448 2.909 22.850 1.00 83.62 102 SER A CA 1
ATOM 820 C C . SER A 1 102 ? -20.434 3.543 23.827 1.00 83.62 102 SER A C 1
ATOM 822 O O . SER A 1 102 ? -20.343 3.282 25.023 1.00 83.62 102 SER A O 1
ATOM 824 N N . GLU A 1 103 ? -21.409 4.312 23.333 1.00 83.81 103 GLU A N 1
ATOM 825 C CA . GLU A 1 103 ? -22.473 4.898 24.160 1.00 83.81 103 GLU A CA 1
ATOM 826 C C . GLU A 1 103 ? -23.305 3.801 24.842 1.00 83.81 103 GLU A C 1
ATOM 828 O O . GLU A 1 103 ? -23.519 3.842 26.054 1.00 83.81 103 GLU A O 1
ATOM 833 N N . ALA A 1 104 ? -23.709 2.766 24.097 1.00 88.00 104 ALA A N 1
ATOM 834 C CA . ALA A 1 104 ? -24.451 1.633 24.653 1.00 88.00 104 ALA A CA 1
ATOM 835 C C . ALA A 1 104 ? -23.655 0.868 25.727 1.00 88.00 104 ALA A C 1
ATOM 837 O O . ALA A 1 104 ? -24.214 0.471 26.748 1.00 88.00 104 ALA A O 1
ATOM 838 N N . LEU A 1 105 ? -22.352 0.668 25.510 1.00 86.25 105 LEU A N 1
ATOM 839 C CA . LEU A 1 105 ? -21.465 0.034 26.485 1.00 86.25 105 LEU A CA 1
ATOM 840 C C . LEU A 1 105 ? -21.307 0.882 27.754 1.00 86.25 105 LEU A C 1
ATOM 842 O O . LEU A 1 105 ? -21.316 0.346 28.861 1.00 86.25 105 LEU A O 1
ATOM 846 N N . TYR A 1 106 ? -21.198 2.199 27.597 1.00 82.94 106 TYR A N 1
ATOM 847 C CA . TYR A 1 106 ? -21.102 3.132 28.712 1.00 82.94 106 TYR A CA 1
ATOM 848 C C . TYR A 1 106 ? -22.367 3.124 29.584 1.00 82.94 106 TYR A C 1
ATOM 850 O O . TYR A 1 106 ? -22.266 3.053 30.810 1.00 82.94 106 TYR A O 1
ATOM 858 N N . MET A 1 107 ? -23.552 3.139 28.965 1.00 85.75 107 MET A N 1
ATOM 859 C CA . MET A 1 107 ? -24.822 3.070 29.696 1.00 85.75 107 MET A CA 1
ATOM 860 C C . MET A 1 107 ? -24.945 1.777 30.507 1.00 85.75 107 MET A C 1
ATOM 862 O O . MET A 1 107 ? -25.319 1.823 31.676 1.00 85.75 107 MET A O 1
ATOM 866 N N . GLU A 1 108 ? -24.544 0.639 29.935 1.00 89.38 108 GLU A N 1
ATOM 867 C CA . GLU A 1 108 ? -24.572 -0.641 30.650 1.00 89.38 108 GLU A CA 1
ATOM 868 C C . GLU A 1 108 ? -23.573 -0.677 31.822 1.00 89.38 108 GLU A C 1
ATOM 870 O O . GLU A 1 108 ? -23.863 -1.221 32.890 1.00 89.38 108 GLU A O 1
ATOM 875 N N . ALA A 1 109 ? -22.400 -0.055 31.656 1.00 84.12 109 ALA A N 1
ATOM 876 C CA . ALA A 1 109 ? -21.424 0.086 32.732 1.00 84.12 109 ALA A CA 1
ATOM 877 C C . ALA A 1 109 ? -21.980 0.918 33.898 1.00 84.12 109 ALA A C 1
ATOM 879 O O . ALA A 1 109 ? -21.829 0.522 35.056 1.00 84.12 109 ALA A O 1
ATOM 880 N N . LEU A 1 110 ? -22.657 2.036 33.611 1.00 83.50 110 LEU A N 1
ATOM 881 C CA . LEU A 1 110 ? -23.320 2.847 34.635 1.00 83.50 110 LEU A CA 1
ATOM 882 C C . LEU A 1 110 ? -24.416 2.068 35.365 1.00 83.50 110 LEU A C 1
ATOM 884 O O . LEU A 1 110 ? -24.449 2.089 36.597 1.00 83.50 110 LEU A O 1
ATOM 888 N N . ASP A 1 111 ? -25.268 1.351 34.634 1.00 85.88 111 ASP A N 1
ATOM 889 C CA . ASP A 1 111 ? -26.337 0.545 35.228 1.00 85.88 111 ASP A CA 1
ATOM 890 C C . ASP A 1 111 ? -25.772 -0.529 36.167 1.00 85.88 111 ASP A C 1
ATOM 892 O O . ASP A 1 111 ? -26.255 -0.693 37.293 1.00 85.88 111 ASP A O 1
ATOM 896 N N . CYS A 1 112 ? -24.686 -1.196 35.772 1.00 85.69 112 CYS A N 1
ATOM 897 C CA . CYS A 1 112 ? -23.989 -2.160 36.623 1.00 85.69 112 CYS A CA 1
ATOM 898 C C . CYS A 1 112 ? -23.434 -1.517 37.906 1.00 85.69 112 CYS A C 1
ATOM 900 O O . CYS A 1 112 ? -23.594 -2.066 39.002 1.00 85.69 112 CYS A O 1
ATOM 902 N N . VAL A 1 113 ? -22.845 -0.321 37.813 1.00 82.25 113 VAL A N 1
ATOM 903 C CA . VAL A 1 113 ? -22.356 0.428 38.984 1.00 82.25 113 VAL A CA 1
ATOM 904 C C . VAL A 1 113 ? -23.511 0.813 39.911 1.00 82.25 113 VAL A C 1
ATOM 906 O O . VAL A 1 113 ? -23.428 0.599 41.123 1.00 82.25 113 VAL A O 1
ATOM 909 N N . CYS A 1 114 ? -24.617 1.320 39.367 1.00 84.12 114 CYS A N 1
ATOM 910 C CA . CYS A 1 114 ? -25.812 1.664 40.138 1.00 84.12 114 CYS A CA 1
ATOM 911 C C . CYS A 1 114 ? -26.417 0.443 40.850 1.00 84.12 114 CYS A C 1
ATOM 913 O O . CYS A 1 114 ? -26.783 0.529 42.030 1.00 84.12 114 CYS A O 1
ATOM 915 N N . LEU A 1 115 ? -26.485 -0.705 40.170 1.00 84.75 115 LEU A N 1
ATOM 916 C CA . LEU A 1 115 ? -26.939 -1.969 40.754 1.00 84.75 115 LEU A CA 1
ATOM 917 C C . LEU A 1 115 ? -25.997 -2.451 41.861 1.00 84.75 115 LEU A C 1
ATOM 919 O O . LEU A 1 115 ? -26.473 -2.866 42.919 1.00 84.75 115 LEU A O 1
ATOM 923 N N . SER A 1 116 ? -24.685 -2.318 41.661 1.00 80.38 116 SER A N 1
ATOM 924 C CA . SER A 1 116 ? -23.662 -2.673 42.652 1.00 80.38 116 SER A CA 1
ATOM 925 C C . SER A 1 116 ? -23.801 -1.847 43.932 1.00 80.38 116 SER A C 1
ATOM 927 O O . SER A 1 116 ? -23.814 -2.397 45.035 1.00 80.38 116 SER A O 1
ATOM 929 N N . ILE A 1 117 ? -23.970 -0.526 43.807 1.00 82.62 117 ILE A N 1
ATOM 930 C CA . ILE A 1 117 ? -24.172 0.372 44.955 1.00 82.62 117 ILE A CA 1
ATOM 931 C C . ILE A 1 117 ? -25.471 0.025 45.688 1.00 82.62 117 ILE A C 1
ATOM 933 O O . ILE A 1 117 ? -25.463 -0.104 46.913 1.00 82.62 117 ILE A O 1
ATOM 937 N N . SER A 1 118 ? -26.565 -0.172 44.946 1.00 82.94 118 SER A N 1
ATOM 938 C CA . SER A 1 118 ? -27.876 -0.516 45.516 1.00 82.94 118 SER A CA 1
ATOM 939 C C . SER A 1 118 ? -27.829 -1.844 46.277 1.00 82.94 118 SER A C 1
ATOM 941 O O . SER A 1 118 ? -28.382 -1.975 47.371 1.00 82.94 118 SER A O 1
ATOM 943 N N . TRP A 1 119 ? -27.129 -2.835 45.720 1.00 80.81 119 TRP A N 1
ATOM 944 C CA . TRP A 1 119 ? -26.925 -4.127 46.361 1.00 80.81 119 TRP A CA 1
ATOM 945 C C . TRP A 1 119 ? -26.116 -3.994 47.657 1.00 80.81 119 TRP A C 1
ATOM 947 O O . TRP A 1 119 ? -26.526 -4.522 48.696 1.00 80.81 119 TRP A O 1
ATOM 957 N N . LEU A 1 120 ? -25.028 -3.221 47.639 1.00 79.06 120 LEU A N 1
ATOM 958 C CA . LEU A 1 120 ? -24.201 -2.958 48.818 1.00 79.06 120 LEU A CA 1
ATOM 959 C C . LEU A 1 120 ? -24.977 -2.255 49.938 1.00 79.06 120 LEU A C 1
ATOM 961 O O . LEU A 1 120 ? -24.853 -2.660 51.097 1.00 79.06 120 LEU A O 1
ATOM 965 N N . GLU A 1 121 ? -25.798 -1.255 49.607 1.00 81.75 121 GLU A N 1
ATOM 966 C CA . GLU A 1 121 ? -26.650 -0.539 50.569 1.00 81.75 121 GLU A CA 1
ATOM 967 C C . GLU A 1 121 ? -27.655 -1.468 51.246 1.00 81.75 121 GLU A C 1
ATOM 969 O O . GLU A 1 121 ? -27.747 -1.480 52.474 1.00 81.75 121 GLU A O 1
ATOM 974 N N . SER A 1 122 ? -28.320 -2.324 50.465 1.00 75.69 122 SER A N 1
ATOM 975 C CA . SER A 1 122 ? -29.272 -3.306 50.999 1.00 75.69 122 SER A CA 1
ATOM 976 C C . SER A 1 122 ? -28.622 -4.339 51.929 1.00 75.69 122 SER A C 1
ATOM 978 O O . SER A 1 122 ? -29.285 -4.918 52.785 1.00 75.69 122 SER A O 1
ATOM 980 N N . SER A 1 123 ? -27.310 -4.562 51.798 1.00 67.25 123 SER A N 1
ATOM 981 C CA . SER A 1 123 ? -26.588 -5.581 52.562 1.00 67.25 123 SER A CA 1
ATOM 982 C C . SER A 1 123 ? -26.215 -5.166 53.995 1.00 67.25 123 SER A C 1
ATOM 984 O O . SER A 1 123 ? -25.778 -6.022 54.767 1.00 67.25 123 SER A O 1
ATOM 986 N N . ASN A 1 124 ? -26.349 -3.880 54.346 1.00 66.12 124 ASN A N 1
ATOM 987 C CA . ASN A 1 124 ? -26.065 -3.361 55.692 1.00 66.12 124 ASN A CA 1
ATOM 988 C C . ASN A 1 124 ? -27.287 -3.403 56.625 1.00 66.12 124 ASN A C 1
ATOM 990 O O . ASN A 1 124 ? -27.128 -3.351 57.846 1.00 66.12 124 ASN A O 1
ATOM 994 N N . GLU A 1 125 ? -28.498 -3.555 56.088 1.00 64.94 125 GLU A N 1
ATOM 995 C CA . GLU A 1 125 ? -29.715 -3.699 56.888 1.00 64.94 125 GLU A CA 1
ATOM 996 C C . GLU A 1 125 ? -29.970 -5.182 57.223 1.00 64.94 125 GLU A C 1
ATOM 998 O O . GLU A 1 125 ? -30.597 -5.926 56.477 1.00 64.94 125 GLU A O 1
ATOM 1003 N N . SER A 1 126 ? -29.406 -5.619 58.356 1.00 48.88 126 SER A N 1
ATOM 1004 C CA . SER A 1 126 ? -29.676 -6.852 59.124 1.00 48.88 126 SER A CA 1
ATOM 1005 C C . SER A 1 126 ? -30.638 -7.886 58.501 1.00 48.88 126 SER A C 1
ATOM 1007 O O . SER A 1 126 ? -31.851 -7.749 58.632 1.00 48.88 126 SER A O 1
ATOM 1009 N N . CYS A 1 127 ? -30.067 -8.954 57.916 1.00 48.28 127 CYS A N 1
ATOM 1010 C CA . CYS A 1 127 ? -30.504 -10.369 57.791 1.00 48.28 127 CYS A CA 1
ATOM 1011 C C . CYS A 1 127 ? -31.969 -10.745 57.429 1.00 48.28 127 CYS A C 1
ATOM 1013 O O . CYS A 1 127 ? -32.244 -11.908 57.137 1.00 48.28 127 CYS A O 1
ATOM 1015 N N . LYS A 1 128 ? -32.934 -9.822 57.398 1.00 47.78 128 LYS A N 1
ATOM 1016 C CA . LYS A 1 128 ? -34.364 -10.092 57.160 1.00 47.78 128 LYS A CA 1
ATOM 1017 C C . LYS A 1 128 ? -34.733 -10.197 55.679 1.00 47.78 128 LYS A C 1
ATOM 1019 O O . LYS A 1 128 ? -35.874 -10.507 55.355 1.00 47.78 128 LYS A O 1
ATOM 1024 N N . THR A 1 129 ? -33.784 -9.996 54.771 1.00 49.50 129 THR A N 1
ATOM 1025 C CA . THR A 1 129 ? -34.033 -9.899 53.325 1.00 49.50 129 THR A CA 1
ATOM 1026 C C . THR A 1 129 ? -33.266 -10.938 52.504 1.00 49.50 129 THR A C 1
ATOM 1028 O O . THR A 1 129 ? -32.990 -10.713 51.326 1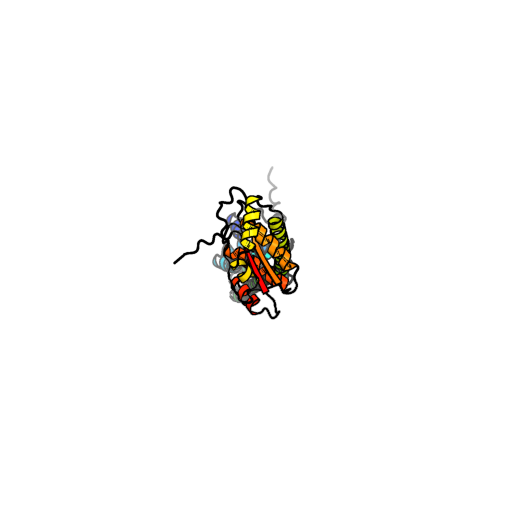.00 49.50 129 THR A O 1
ATOM 1031 N N . PHE A 1 130 ? -33.006 -12.126 53.068 1.00 53.66 130 PHE A N 1
ATOM 1032 C CA . PHE A 1 130 ? -32.411 -13.268 52.346 1.00 53.66 130 PHE A CA 1
ATOM 1033 C C . PHE A 1 130 ? -33.116 -13.551 50.996 1.00 53.66 130 PHE A C 1
ATOM 1035 O O . PHE A 1 130 ? -32.481 -13.901 50.005 1.00 53.66 130 PHE A O 1
ATOM 1042 N N . PHE A 1 131 ? -34.431 -13.301 50.915 1.00 55.44 131 PHE A N 1
ATOM 1043 C CA . PHE A 1 131 ? -35.202 -13.398 49.671 1.00 55.44 131 PHE A CA 1
ATOM 1044 C C . PHE A 1 131 ? -34.996 -12.229 48.689 1.00 55.44 131 PHE A C 1
ATOM 1046 O O . PHE A 1 131 ? -34.998 -12.464 47.481 1.00 55.44 131 PHE A O 1
ATOM 1053 N N . GLN A 1 132 ? -34.794 -10.984 49.140 1.00 61.66 132 GLN A N 1
ATOM 1054 C CA . GLN A 1 132 ? -34.549 -9.856 48.222 1.00 61.66 132 GLN A CA 1
ATOM 1055 C C . GLN A 1 132 ? -33.137 -9.906 47.632 1.00 61.66 132 GLN A C 1
ATOM 1057 O O . GLN A 1 132 ? -32.955 -9.534 46.472 1.00 61.66 132 GLN A O 1
ATOM 1062 N N . GLN A 1 133 ? -32.170 -10.460 48.369 1.00 64.62 133 GLN A N 1
ATOM 1063 C CA . GL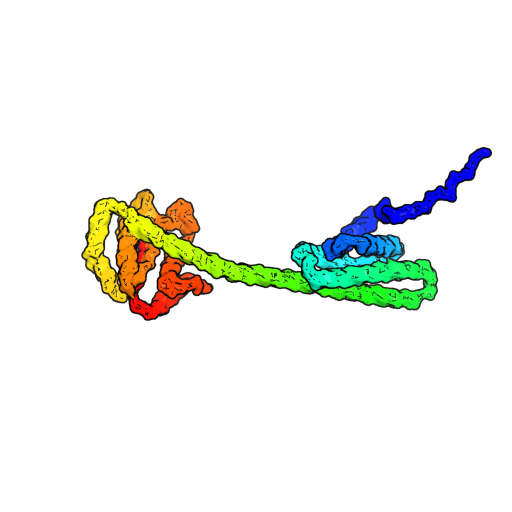N A 1 133 ? -30.801 -10.663 47.894 1.00 64.62 133 GLN A CA 1
ATOM 1064 C C . GLN A 1 133 ? -30.753 -11.488 46.594 1.00 64.62 133 GLN A C 1
ATOM 1066 O O . GLN A 1 133 ? -29.989 -11.154 45.693 1.00 64.62 133 GLN A O 1
ATOM 1071 N N . SER A 1 134 ? -31.636 -12.484 46.437 1.00 72.44 134 SER A N 1
ATOM 1072 C CA . SER A 1 134 ? -31.738 -13.288 45.206 1.00 72.44 134 SER A CA 1
ATOM 1073 C C . SER A 1 134 ? -32.170 -12.482 43.969 1.00 72.44 134 SER A C 1
ATOM 1075 O O . SER A 1 134 ? -31.700 -12.745 42.862 1.00 72.44 134 SER A O 1
ATOM 1077 N N . ARG A 1 135 ? -33.029 -11.463 44.140 1.00 79.00 135 ARG A N 1
ATOM 1078 C CA . ARG A 1 135 ? -33.468 -10.585 43.041 1.00 79.00 135 ARG A CA 1
ATOM 1079 C C . ARG A 1 135 ? -32.384 -9.596 42.631 1.00 79.00 135 ARG A C 1
ATOM 1081 O O . ARG A 1 135 ? -32.224 -9.367 41.437 1.00 79.00 135 ARG A O 1
ATOM 1088 N N . TYR A 1 136 ? -31.670 -9.010 43.594 1.00 77.62 136 TYR A N 1
ATOM 1089 C CA . TYR A 1 136 ? -30.557 -8.104 43.294 1.00 77.62 136 TYR A CA 1
ATOM 1090 C C . TYR A 1 136 ? -29.406 -8.844 42.627 1.00 77.62 136 TYR A C 1
ATOM 1092 O O . TYR A 1 136 ? -28.907 -8.369 41.615 1.00 77.62 136 TYR A O 1
ATOM 1100 N N . LEU A 1 137 ? -29.066 -10.034 43.133 1.00 80.75 137 LEU A N 1
ATOM 1101 C CA . LEU A 1 137 ? -28.038 -10.874 42.532 1.00 80.75 137 LEU A CA 1
ATOM 1102 C C . LEU A 1 137 ? -28.385 -11.219 41.081 1.00 80.75 137 LEU A C 1
ATOM 1104 O O . LEU A 1 137 ? -27.555 -11.025 40.209 1.00 80.75 137 LEU A O 1
ATOM 1108 N N . ARG A 1 138 ? -29.630 -11.629 40.791 1.00 86.88 138 ARG A N 1
ATOM 1109 C CA . ARG A 1 138 ? -30.047 -11.899 39.405 1.00 86.88 138 ARG A CA 1
ATOM 1110 C C . ARG A 1 138 ? -29.906 -10.665 38.506 1.00 86.88 138 ARG A C 1
ATOM 1112 O O . ARG A 1 138 ? -29.341 -10.780 37.434 1.00 86.88 138 ARG A O 1
ATOM 1119 N N . LYS A 1 139 ? -30.370 -9.490 38.951 1.00 87.44 139 LYS A N 1
ATOM 1120 C CA . LYS A 1 139 ? -30.226 -8.245 38.173 1.00 87.44 139 LYS A CA 1
ATOM 1121 C C . LYS A 1 139 ? -28.763 -7.874 37.926 1.00 87.44 139 LYS A C 1
ATOM 1123 O O . LYS A 1 139 ? -28.444 -7.352 36.867 1.00 87.44 139 LYS A O 1
ATOM 1128 N N . PHE A 1 140 ? -27.903 -8.109 38.912 1.00 83.50 140 PHE A N 1
ATOM 1129 C CA . PHE A 1 140 ? -26.471 -7.871 38.791 1.00 83.50 140 PHE A CA 1
ATOM 1130 C C . PHE A 1 140 ? -25.823 -8.833 37.786 1.00 83.50 140 PHE A C 1
ATOM 1132 O O . PHE A 1 140 ? -25.100 -8.385 36.904 1.00 83.50 140 PHE A O 1
ATOM 1139 N N . GLU A 1 141 ? -26.148 -10.125 37.854 1.00 86.12 141 GLU A N 1
ATOM 1140 C CA . GLU A 1 141 ? -25.688 -11.124 36.878 1.00 86.12 141 GLU A CA 1
ATOM 1141 C C . GLU A 1 141 ? -26.185 -10.817 35.457 1.00 86.12 141 GLU A C 1
ATOM 1143 O O . GLU A 1 141 ? -25.420 -10.918 34.498 1.00 86.12 141 GLU A O 1
ATOM 1148 N N . ASP A 1 142 ? -27.438 -10.373 35.313 1.00 89.75 142 ASP A N 1
ATOM 1149 C CA . ASP A 1 142 ? -27.994 -9.944 34.026 1.00 89.75 142 ASP A CA 1
ATOM 1150 C C . ASP A 1 142 ? -27.213 -8.734 33.469 1.00 89.75 142 ASP A C 1
ATOM 1152 O O . ASP A 1 142 ? -26.816 -8.734 32.303 1.00 89.75 142 ASP A O 1
ATOM 1156 N N . ALA A 1 143 ? -26.917 -7.733 34.307 1.00 87.69 143 ALA A N 1
ATOM 1157 C CA . ALA A 1 143 ? -26.116 -6.568 33.917 1.00 87.69 143 ALA A CA 1
ATOM 1158 C C . ALA A 1 143 ? -24.672 -6.952 33.547 1.00 87.69 143 ALA A C 1
ATOM 1160 O O . ALA A 1 143 ? -24.125 -6.462 32.558 1.00 87.69 143 ALA A O 1
ATOM 1161 N N . LYS A 1 144 ? -24.056 -7.884 34.283 1.00 85.88 144 LYS A N 1
ATOM 1162 C CA . LYS A 1 144 ? -22.729 -8.430 33.961 1.00 85.88 144 LYS A CA 1
ATOM 1163 C C . LYS A 1 144 ? -22.725 -9.115 32.591 1.00 85.88 144 LYS A C 1
ATOM 1165 O O . LYS A 1 144 ? -21.844 -8.850 31.768 1.00 85.88 144 LYS A O 1
ATOM 1170 N N . ALA A 1 145 ? -23.719 -9.959 32.318 1.00 89.81 145 ALA A N 1
ATOM 1171 C CA . ALA A 1 145 ? -23.870 -10.618 31.023 1.00 89.81 145 ALA A CA 1
ATOM 1172 C C . ALA A 1 145 ? -24.060 -9.600 29.884 1.00 89.81 145 ALA A C 1
ATOM 1174 O O . ALA A 1 145 ? -23.430 -9.728 28.827 1.00 89.81 145 ALA A O 1
ATOM 1175 N N . ASN A 1 146 ? -24.857 -8.555 30.115 1.00 90.19 146 ASN A N 1
ATOM 1176 C CA . ASN A 1 146 ? -25.055 -7.481 29.149 1.00 90.19 146 ASN A CA 1
ATOM 1177 C C . ASN A 1 146 ? -23.763 -6.705 28.870 1.00 90.19 146 ASN A C 1
ATOM 1179 O O . ASN A 1 146 ? -23.452 -6.479 27.700 1.00 90.19 146 ASN A O 1
ATOM 1183 N N . ILE A 1 147 ? -22.971 -6.350 29.893 1.00 87.19 147 ILE A N 1
ATOM 1184 C CA . ILE A 1 147 ? -21.665 -5.695 29.696 1.00 87.19 147 ILE A CA 1
ATOM 1185 C C . ILE A 1 147 ? -20.788 -6.558 28.796 1.00 87.19 147 ILE A C 1
ATOM 1187 O O . ILE A 1 147 ? -20.269 -6.067 27.795 1.00 87.19 147 ILE A O 1
ATOM 1191 N N . HIS A 1 148 ? -20.653 -7.855 29.083 1.00 87.06 148 HIS A N 1
ATOM 1192 C CA . HIS A 1 148 ? -19.837 -8.742 28.253 1.00 87.06 148 HIS A CA 1
ATOM 1193 C C . HIS A 1 148 ? -20.308 -8.788 26.795 1.00 87.06 148 HIS A C 1
ATOM 1195 O O . HIS A 1 148 ? -19.475 -8.755 25.881 1.00 87.06 148 HIS A O 1
ATOM 1201 N N . GLN A 1 149 ? -21.622 -8.816 26.570 1.00 91.69 149 GLN A N 1
ATOM 1202 C CA . GLN A 1 149 ? -22.203 -8.754 25.233 1.00 91.69 149 GLN A CA 1
ATOM 1203 C C . GLN A 1 149 ? -21.908 -7.411 24.543 1.00 91.69 149 GLN A C 1
ATOM 1205 O O . GLN A 1 149 ? -21.504 -7.400 23.379 1.00 91.69 149 GLN A O 1
ATOM 1210 N N . ARG A 1 150 ? -22.028 -6.278 25.246 1.00 89.31 150 ARG A N 1
ATOM 1211 C CA . ARG A 1 150 ? -21.717 -4.944 24.702 1.00 89.31 150 ARG A CA 1
ATOM 1212 C C . ARG A 1 150 ? -20.239 -4.770 24.380 1.00 89.31 150 ARG A C 1
ATOM 1214 O O . ARG A 1 150 ? -19.914 -4.240 23.321 1.00 89.31 150 ARG A O 1
ATOM 1221 N N . VAL A 1 151 ? -19.348 -5.283 25.226 1.00 86.38 151 VAL A N 1
ATOM 1222 C CA . VAL A 1 151 ? -17.900 -5.304 24.966 1.00 86.38 151 VAL A CA 1
ATOM 1223 C C . VAL A 1 151 ? -17.592 -6.095 23.697 1.00 86.38 151 VAL A C 1
ATOM 1225 O O . VAL A 1 151 ? -16.767 -5.670 22.888 1.00 86.38 151 VAL A O 1
ATOM 1228 N N . LYS A 1 152 ? -18.265 -7.234 23.495 1.00 88.06 152 LYS A N 1
ATOM 1229 C CA . LYS A 1 152 ? -18.115 -8.036 22.277 1.00 88.06 152 LYS A CA 1
ATOM 1230 C C . LYS A 1 152 ? -18.581 -7.269 21.036 1.00 88.06 152 LYS A C 1
ATOM 1232 O O . LYS A 1 152 ? -17.823 -7.164 20.080 1.00 88.06 152 LYS A O 1
ATOM 1237 N N . GLU A 1 153 ? -19.779 -6.685 21.067 1.00 89.75 153 GLU A N 1
ATOM 1238 C CA . GLU A 1 153 ? -20.312 -5.892 19.946 1.00 89.75 153 GLU A CA 1
ATOM 1239 C C . GLU A 1 153 ? -19.426 -4.692 19.593 1.00 89.75 153 GLU A C 1
ATOM 1241 O O . GLU A 1 153 ? -19.237 -4.377 18.414 1.00 89.75 153 GLU A O 1
ATOM 1246 N N . PHE A 1 154 ? -18.888 -4.020 20.610 1.00 86.81 154 PHE A N 1
ATOM 1247 C CA . PHE A 1 154 ? -17.947 -2.923 20.437 1.00 86.81 154 PHE A CA 1
ATOM 1248 C C . PHE A 1 154 ? -16.666 -3.403 19.744 1.00 86.81 154 PHE A C 1
ATOM 1250 O O . PHE A 1 154 ? -16.277 -2.839 18.720 1.00 86.81 154 PHE A O 1
ATOM 1257 N N . LYS A 1 155 ? -16.063 -4.497 20.230 1.00 86.19 155 LYS A N 1
ATOM 1258 C CA . LYS A 1 155 ? -14.858 -5.090 19.632 1.00 86.19 155 LYS A CA 1
ATOM 1259 C C . LYS A 1 155 ? -15.075 -5.504 18.176 1.00 86.19 155 LYS A C 1
ATOM 1261 O O . LYS A 1 155 ? -14.292 -5.115 17.313 1.00 86.19 155 LYS A O 1
ATOM 1266 N N . ASP A 1 156 ? -16.162 -6.217 17.891 1.00 89.38 156 ASP A N 1
ATOM 1267 C CA . ASP A 1 156 ? -16.505 -6.647 16.531 1.00 89.38 156 ASP A CA 1
ATOM 1268 C C . ASP A 1 156 ? -16.658 -5.440 15.582 1.00 89.38 156 ASP A C 1
ATOM 1270 O O . ASP A 1 156 ? -16.329 -5.509 14.394 1.00 89.38 156 ASP A O 1
ATOM 1274 N N . THR A 1 157 ? -17.127 -4.304 16.110 1.00 89.88 157 THR A N 1
ATOM 1275 C CA . THR A 1 157 ? -17.256 -3.056 15.349 1.00 89.88 157 THR A CA 1
ATOM 1276 C C . THR A 1 157 ? -15.896 -2.413 15.068 1.00 89.88 157 THR A C 1
ATOM 1278 O O . THR A 1 157 ? -15.653 -2.035 13.921 1.00 89.88 157 THR A O 1
ATOM 1281 N N . VAL A 1 158 ? -14.990 -2.353 16.051 1.00 86.12 158 VAL A N 1
ATOM 1282 C CA . VAL A 1 158 ? -13.602 -1.883 15.851 1.00 86.12 158 VAL A CA 1
ATOM 1283 C C . VAL A 1 158 ? -12.889 -2.725 14.787 1.00 86.12 158 VAL A C 1
ATOM 1285 O O . VAL A 1 158 ? -12.308 -2.174 13.850 1.00 86.12 158 VAL A O 1
ATOM 1288 N N . ASP A 1 159 ? -12.992 -4.053 14.875 1.00 87.31 159 ASP A N 1
ATOM 1289 C CA . ASP A 1 159 ? -12.355 -4.975 13.926 1.00 87.31 159 ASP A CA 1
ATOM 1290 C C . ASP A 1 159 ? -12.886 -4.788 12.496 1.00 87.31 159 ASP A C 1
ATOM 1292 O O . ASP A 1 159 ? -12.135 -4.856 11.518 1.00 87.31 159 ASP A O 1
ATOM 1296 N N . MET A 1 160 ? -14.185 -4.524 12.346 1.00 89.00 160 MET A N 1
ATOM 1297 C CA . MET A 1 160 ? -14.795 -4.225 11.051 1.00 89.00 160 MET A CA 1
ATOM 1298 C C . MET A 1 160 ? -14.300 -2.888 10.474 1.00 89.00 160 MET A C 1
ATOM 1300 O O . MET A 1 160 ? -14.019 -2.824 9.274 1.00 89.00 160 MET A O 1
ATOM 1304 N N . CYS A 1 161 ? -14.173 -1.838 11.294 1.00 84.19 161 CYS A N 1
ATOM 1305 C CA . CYS A 1 161 ? -13.611 -0.550 10.867 1.00 84.19 161 CYS A CA 1
ATOM 1306 C C . CYS A 1 161 ? -12.167 -0.713 10.371 1.00 84.19 161 CYS A C 1
ATOM 1308 O O . CYS A 1 161 ? -11.832 -0.219 9.291 1.00 84.19 161 CYS A O 1
ATOM 1310 N N . LEU A 1 162 ? -11.355 -1.496 11.089 1.00 83.38 162 LEU A N 1
ATOM 1311 C CA . LEU A 1 162 ? -9.981 -1.810 10.698 1.00 83.38 162 LEU A CA 1
ATOM 1312 C C . LEU A 1 162 ? -9.914 -2.534 9.351 1.00 83.38 162 LEU A C 1
ATOM 1314 O O . LEU A 1 162 ? -9.181 -2.118 8.451 1.00 83.38 162 LEU A O 1
ATOM 1318 N N . ARG A 1 163 ? -10.722 -3.585 9.168 1.00 85.50 163 ARG A N 1
ATOM 1319 C CA . ARG A 1 163 ? -10.768 -4.328 7.896 1.00 85.50 163 ARG A CA 1
ATOM 1320 C C . ARG A 1 163 ? -11.188 -3.446 6.724 1.00 85.50 163 ARG A C 1
ATOM 1322 O O . ARG A 1 163 ? -10.619 -3.580 5.643 1.00 85.50 163 ARG A O 1
ATOM 1329 N N . ARG A 1 164 ? -12.152 -2.543 6.928 1.00 85.69 164 ARG A N 1
ATOM 1330 C CA . ARG A 1 164 ? -12.584 -1.593 5.894 1.00 85.69 164 ARG A CA 1
ATOM 1331 C C . ARG A 1 164 ? -11.445 -0.655 5.492 1.00 85.69 164 ARG A C 1
ATOM 1333 O O . ARG A 1 164 ? -11.185 -0.513 4.306 1.00 85.69 164 ARG A O 1
ATOM 1340 N N . GLN A 1 165 ? -10.718 -0.083 6.451 1.00 80.38 165 GLN A N 1
ATOM 1341 C CA . GLN A 1 165 ? -9.608 0.819 6.136 1.00 80.38 165 GLN A CA 1
ATOM 1342 C C . GLN A 1 165 ? -8.480 0.112 5.376 1.00 80.38 165 GLN A C 1
ATOM 1344 O O . GLN A 1 165 ? -7.968 0.653 4.400 1.00 80.38 165 GLN A O 1
ATOM 1349 N N . VAL A 1 166 ? -8.108 -1.103 5.792 1.00 76.44 166 VAL A N 1
ATOM 1350 C CA . VAL A 1 166 ? -7.095 -1.901 5.083 1.00 76.44 166 VAL A CA 1
ATOM 1351 C C . VAL A 1 166 ? -7.539 -2.192 3.648 1.00 76.44 166 VAL A C 1
ATOM 1353 O O . VAL A 1 166 ? -6.737 -2.082 2.721 1.00 76.44 166 VAL A O 1
ATOM 1356 N N . HIS A 1 167 ? -8.819 -2.509 3.448 1.00 81.50 167 HIS A N 1
ATOM 1357 C CA . HIS A 1 167 ? -9.388 -2.702 2.118 1.00 81.50 167 HIS A CA 1
ATOM 1358 C C . HIS A 1 167 ? -9.312 -1.423 1.265 1.00 81.50 167 HIS A C 1
ATOM 1360 O O . HIS A 1 167 ? -8.874 -1.478 0.117 1.00 81.50 167 HIS A O 1
ATOM 1366 N N . ASP A 1 168 ? -9.668 -0.267 1.823 1.00 78.00 168 ASP A N 1
ATOM 1367 C CA . ASP A 1 168 ? -9.634 1.016 1.108 1.00 78.00 168 ASP A CA 1
ATOM 1368 C C . ASP A 1 168 ? -8.198 1.455 0.773 1.00 78.00 168 ASP A C 1
ATOM 1370 O O . ASP A 1 168 ? -7.930 1.965 -0.319 1.00 78.00 168 ASP A O 1
ATOM 1374 N N . MET A 1 169 ? -7.245 1.202 1.677 1.00 75.06 169 MET A N 1
ATOM 1375 C CA . MET A 1 169 ? -5.814 1.401 1.426 1.00 75.06 169 MET A CA 1
ATOM 1376 C C . MET A 1 169 ? -5.324 0.503 0.293 1.00 75.06 169 MET A C 1
ATOM 1378 O O . MET A 1 169 ? -4.651 0.983 -0.616 1.00 75.06 169 MET A O 1
ATOM 1382 N N . HIS A 1 170 ? -5.686 -0.780 0.312 1.00 75.25 170 HIS A N 1
ATOM 1383 C CA . HIS A 1 170 ? -5.324 -1.709 -0.753 1.00 75.25 170 HIS A CA 1
ATOM 1384 C C . HIS A 1 170 ? -5.893 -1.263 -2.107 1.00 75.25 170 HIS A C 1
ATOM 1386 O O . HIS A 1 170 ? -5.150 -1.186 -3.084 1.00 75.25 170 HIS A O 1
ATOM 1392 N N . ALA A 1 171 ? -7.170 -0.872 -2.153 1.00 74.81 171 ALA A N 1
ATOM 1393 C CA . ALA A 1 171 ? -7.799 -0.343 -3.361 1.00 74.81 171 ALA A CA 1
ATOM 1394 C C . ALA A 1 171 ? -7.101 0.930 -3.873 1.00 74.81 171 ALA A C 1
ATOM 1396 O O . ALA A 1 171 ? -6.882 1.080 -5.075 1.00 74.81 171 ALA A O 1
ATOM 1397 N N . SER A 1 172 ? -6.696 1.823 -2.966 1.00 75.19 172 SER A N 1
ATOM 1398 C CA . SER A 1 172 ? -5.958 3.045 -3.312 1.00 75.19 172 SER A CA 1
ATOM 1399 C C . SER A 1 172 ? -4.569 2.742 -3.883 1.00 75.19 172 SER A C 1
ATOM 1401 O O . SER A 1 172 ? -4.150 3.362 -4.859 1.00 75.19 172 SER A O 1
ATOM 1403 N N . VAL A 1 173 ? -3.859 1.766 -3.310 1.00 73.56 173 VAL A N 1
ATOM 1404 C CA . VAL A 1 173 ? -2.547 1.318 -3.804 1.00 73.56 173 VAL A CA 1
ATOM 1405 C C . VAL A 1 173 ? -2.670 0.676 -5.186 1.00 73.56 173 VAL A C 1
ATOM 1407 O O . VAL A 1 173 ? -1.897 1.012 -6.084 1.00 73.56 173 VAL A O 1
ATOM 1410 N N . GLU A 1 174 ? -3.659 -0.194 -5.394 1.00 73.94 174 GLU A N 1
ATOM 1411 C CA . GLU A 1 174 ? -3.905 -0.796 -6.709 1.00 73.94 174 GLU A CA 1
ATOM 1412 C C . GLU A 1 174 ? -4.287 0.259 -7.755 1.00 73.94 174 GLU A C 1
ATOM 1414 O O . GLU A 1 174 ? -3.819 0.196 -8.894 1.00 73.94 174 GLU A O 1
ATOM 1419 N N . TRP A 1 175 ? -5.049 1.287 -7.371 1.00 76.12 175 TRP A N 1
ATOM 1420 C CA . TRP A 1 175 ? -5.366 2.400 -8.267 1.00 76.12 175 TRP A CA 1
ATOM 1421 C C . TRP A 1 175 ? -4.120 3.209 -8.670 1.00 76.12 175 TRP A C 1
ATOM 1423 O O . TRP A 1 175 ? -3.983 3.581 -9.836 1.00 76.12 175 TRP A O 1
ATOM 1433 N N . LEU A 1 176 ? -3.172 3.429 -7.751 1.00 71.25 176 LEU A N 1
ATOM 1434 C CA . LEU A 1 176 ? -1.914 4.142 -8.026 1.00 71.25 176 LEU A CA 1
ATOM 1435 C C . LEU A 1 176 ? -0.925 3.347 -8.888 1.00 71.25 176 LEU A C 1
ATOM 1437 O O . LEU A 1 176 ? -0.064 3.935 -9.547 1.00 71.25 176 LEU A O 1
ATOM 1441 N N . LYS A 1 177 ? -1.045 2.021 -8.932 1.00 72.62 177 LYS A N 1
ATOM 1442 C CA . LYS A 1 177 ? -0.149 1.157 -9.707 1.00 72.62 177 LYS A CA 1
ATOM 1443 C C . LYS A 1 177 ? -0.159 1.500 -11.195 1.00 72.62 177 LYS A C 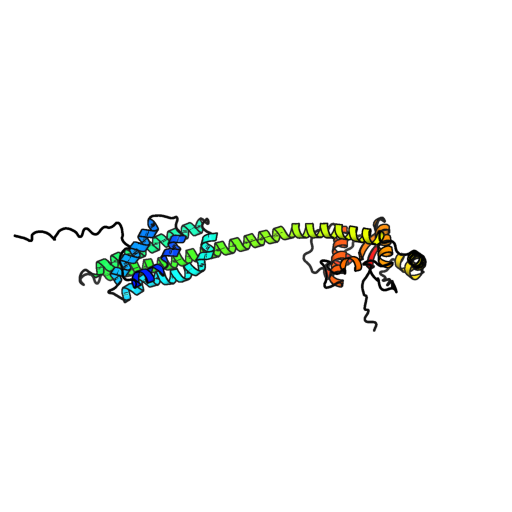1
ATOM 1445 O O . LYS A 1 177 ? 0.901 1.611 -11.803 1.00 72.62 177 LYS A O 1
ATOM 1450 N N . SER A 1 178 ? -1.337 1.710 -11.781 1.00 68.44 178 SER A N 1
ATOM 1451 C CA . SER A 1 178 ? -1.470 2.006 -13.213 1.00 68.44 178 SER A CA 1
ATOM 1452 C C . SER A 1 178 ? -0.761 3.303 -13.642 1.00 68.44 178 SER A C 1
ATOM 1454 O O . SER A 1 178 ? 0.052 3.240 -14.564 1.00 68.44 178 SER A O 1
ATOM 1456 N N . PRO A 1 179 ? -0.995 4.475 -13.013 1.00 67.69 179 PRO A N 1
ATOM 1457 C CA . PRO A 1 179 ? -0.317 5.711 -13.402 1.00 67.69 179 PRO A CA 1
ATOM 1458 C C . PRO A 1 179 ? 1.189 5.688 -13.118 1.00 67.69 179 PRO A C 1
ATOM 1460 O O . PRO A 1 179 ? 1.955 6.229 -13.917 1.00 67.69 179 PRO A O 1
ATOM 1463 N N . ILE A 1 180 ? 1.638 5.035 -12.038 1.00 64.31 180 ILE A N 1
ATOM 1464 C CA . ILE A 1 180 ? 3.075 4.863 -11.761 1.00 64.31 180 ILE A CA 1
ATOM 1465 C C . ILE A 1 180 ? 3.725 4.041 -12.875 1.00 64.31 180 ILE A C 1
ATOM 1467 O O . ILE A 1 180 ? 4.739 4.460 -13.433 1.00 64.31 180 ILE A O 1
ATOM 1471 N N . MET A 1 181 ? 3.111 2.917 -13.253 1.00 69.44 181 MET A N 1
ATOM 1472 C CA . MET A 1 181 ? 3.600 2.083 -14.350 1.00 69.44 181 MET A CA 1
ATOM 1473 C C . MET A 1 181 ? 3.598 2.845 -15.679 1.00 69.44 181 MET A C 1
ATOM 1475 O O . MET A 1 181 ? 4.608 2.839 -16.375 1.00 69.44 181 MET A O 1
ATOM 1479 N N . ALA A 1 182 ? 2.524 3.566 -16.012 1.00 63.38 182 ALA A N 1
ATOM 1480 C CA . ALA A 1 182 ? 2.449 4.379 -17.229 1.00 63.38 182 ALA A CA 1
ATOM 1481 C C . ALA A 1 182 ? 3.551 5.450 -17.283 1.00 63.38 182 ALA A C 1
ATOM 1483 O O . ALA A 1 182 ? 4.216 5.612 -18.306 1.00 63.38 182 ALA A O 1
ATOM 1484 N N . THR A 1 183 ? 3.792 6.139 -16.166 1.00 65.00 183 THR A N 1
ATOM 1485 C CA . THR A 1 183 ? 4.864 7.140 -16.049 1.00 65.00 183 THR A CA 1
ATOM 1486 C C . THR A 1 183 ? 6.232 6.494 -16.236 1.00 65.00 183 THR A C 1
ATOM 1488 O O . THR A 1 183 ? 7.057 6.997 -16.997 1.00 65.00 183 THR A O 1
ATOM 1491 N N . PHE A 1 184 ? 6.462 5.348 -15.596 1.00 69.88 184 PHE A N 1
ATOM 1492 C CA . PHE A 1 184 ? 7.695 4.585 -15.742 1.00 69.88 184 PHE A CA 1
ATOM 1493 C C . PHE A 1 184 ? 7.927 4.141 -17.196 1.00 69.88 184 PHE A C 1
ATOM 1495 O O . PHE A 1 184 ? 9.041 4.281 -17.705 1.00 69.88 184 PHE A O 1
ATOM 1502 N N . PHE A 1 185 ? 6.885 3.679 -17.897 1.00 63.84 185 PHE A N 1
ATOM 1503 C CA . PHE A 1 185 ? 6.969 3.308 -19.314 1.00 63.84 185 PHE A CA 1
ATOM 1504 C C . PHE A 1 185 ? 7.305 4.507 -20.210 1.00 63.84 185 PHE A C 1
ATOM 1506 O O . PHE A 1 185 ? 8.175 4.392 -21.072 1.00 63.84 185 PHE A O 1
ATOM 1513 N N . LEU A 1 186 ? 6.668 5.662 -19.992 1.00 63.91 186 LEU A N 1
ATOM 1514 C CA . LEU A 1 186 ? 6.948 6.886 -20.750 1.00 63.91 186 LEU A CA 1
ATOM 1515 C C . LEU A 1 186 ? 8.387 7.369 -20.543 1.00 63.91 186 LEU A C 1
ATOM 1517 O O . LEU A 1 186 ? 9.088 7.652 -21.514 1.00 63.91 186 LEU A O 1
ATOM 1521 N N . LEU A 1 187 ? 8.849 7.415 -19.292 1.00 65.31 187 LEU A N 1
ATOM 1522 C CA . LEU A 1 187 ? 10.221 7.805 -18.964 1.00 65.31 187 LEU A CA 1
ATOM 1523 C C . LEU A 1 187 ? 11.244 6.828 -19.553 1.00 65.31 187 LEU A C 1
ATOM 1525 O O . LEU A 1 187 ? 12.262 7.263 -20.086 1.00 65.31 187 LEU A O 1
ATOM 1529 N N . SER A 1 188 ? 10.951 5.527 -19.522 1.00 66.19 188 SER A N 1
ATOM 1530 C CA . SER A 1 188 ? 11.811 4.508 -20.130 1.00 66.19 188 SER A CA 1
ATOM 1531 C C . SER A 1 188 ? 11.891 4.665 -21.650 1.00 66.19 188 SER A C 1
ATOM 1533 O O . SER A 1 188 ? 12.975 4.562 -22.216 1.00 66.19 188 SER A O 1
ATOM 1535 N N . GLY A 1 189 ? 10.774 4.969 -22.320 1.00 65.31 189 GLY A N 1
ATOM 1536 C CA . GLY A 1 189 ? 10.762 5.251 -23.758 1.00 65.31 189 GLY A CA 1
ATOM 1537 C C . GLY A 1 189 ? 11.621 6.464 -24.130 1.00 65.31 189 GLY A C 1
ATOM 1538 O O . GLY A 1 189 ? 12.418 6.387 -25.062 1.00 65.31 189 GLY A O 1
ATOM 1539 N N . LEU A 1 190 ? 11.515 7.557 -23.365 1.00 68.31 190 LEU A N 1
ATOM 1540 C CA . LEU A 1 190 ? 12.328 8.763 -23.572 1.00 68.31 190 LEU A CA 1
ATOM 1541 C C . LEU A 1 190 ? 13.822 8.518 -23.316 1.00 68.31 190 LEU A C 1
ATOM 1543 O O . LEU A 1 190 ? 14.660 9.022 -24.063 1.00 68.31 190 LEU A O 1
ATOM 1547 N N . ALA A 1 191 ? 14.158 7.738 -22.285 1.00 67.81 191 ALA A N 1
ATOM 1548 C CA . ALA A 1 191 ? 15.540 7.376 -21.980 1.00 67.81 191 ALA A CA 1
ATOM 1549 C C . ALA A 1 191 ? 16.186 6.585 -23.130 1.00 67.81 191 ALA A C 1
ATOM 1551 O O . ALA A 1 191 ? 17.299 6.896 -23.542 1.00 67.81 191 ALA A O 1
ATOM 1552 N N . LEU A 1 192 ? 15.455 5.641 -23.725 1.00 70.00 192 LEU A N 1
ATOM 1553 C CA . LEU A 1 192 ? 15.967 4.807 -24.817 1.00 70.00 192 LEU A CA 1
ATOM 1554 C C . LEU A 1 192 ? 16.259 5.602 -26.100 1.00 70.00 192 LEU A C 1
ATOM 1556 O O . LEU A 1 192 ? 17.223 5.310 -26.811 1.00 70.00 192 LEU A O 1
ATOM 1560 N N . ASP A 1 193 ? 15.467 6.636 -26.392 1.00 77.12 193 ASP A N 1
ATOM 1561 C CA . ASP A 1 193 ? 15.753 7.546 -27.506 1.00 77.12 193 ASP A CA 1
ATOM 1562 C C . ASP A 1 193 ? 16.971 8.438 -27.227 1.00 77.12 193 ASP A C 1
ATOM 1564 O O . ASP A 1 193 ? 17.759 8.730 -28.139 1.00 77.12 193 ASP A O 1
ATOM 1568 N N . ALA A 1 194 ? 17.174 8.829 -25.966 1.00 83.69 194 ALA A N 1
ATOM 1569 C CA . ALA A 1 194 ? 18.375 9.540 -25.546 1.00 83.69 194 ALA A CA 1
ATOM 1570 C C . ALA A 1 194 ? 19.627 8.656 -25.669 1.00 83.69 194 ALA A C 1
ATOM 1572 O O . ALA A 1 194 ? 20.656 9.142 -26.144 1.00 83.69 194 ALA A O 1
ATOM 1573 N N . ASP A 1 195 ? 19.537 7.367 -25.337 1.00 84.81 195 ASP A N 1
ATOM 1574 C CA . ASP A 1 195 ? 20.647 6.416 -25.461 1.00 84.81 195 ASP A CA 1
ATOM 1575 C C . ASP A 1 195 ? 21.067 6.226 -26.920 1.00 84.81 195 ASP A C 1
ATOM 1577 O O . ASP A 1 195 ? 22.247 6.358 -27.249 1.00 84.81 195 ASP A O 1
ATOM 1581 N N . MET A 1 196 ? 20.101 6.016 -27.824 1.00 87.25 196 MET A N 1
ATOM 1582 C CA . MET A 1 196 ? 20.370 5.936 -29.265 1.00 87.25 196 MET A CA 1
ATOM 1583 C C . MET A 1 196 ? 21.024 7.224 -29.779 1.00 87.25 196 MET A C 1
ATOM 1585 O O . MET A 1 196 ? 22.015 7.174 -30.507 1.00 87.25 196 MET A O 1
ATOM 1589 N N . THR A 1 197 ? 20.507 8.385 -29.370 1.00 87.12 197 THR A N 1
ATOM 1590 C CA . THR A 1 197 ? 21.074 9.686 -29.755 1.00 87.12 197 THR A CA 1
ATOM 1591 C C . THR A 1 197 ? 22.500 9.854 -29.229 1.00 87.12 197 THR A C 1
ATOM 1593 O O . THR A 1 197 ? 23.365 10.377 -29.931 1.00 87.12 197 THR A O 1
ATOM 1596 N N . THR A 1 198 ? 22.767 9.394 -28.008 1.00 87.56 198 THR A N 1
ATOM 1597 C CA . THR A 1 198 ? 24.093 9.446 -27.383 1.00 87.56 198 THR A CA 1
ATOM 1598 C C . THR A 1 198 ? 25.072 8.520 -28.104 1.00 87.56 198 THR A C 1
ATOM 1600 O O . THR A 1 198 ? 26.177 8.949 -28.434 1.00 87.56 198 THR A O 1
ATOM 1603 N N . ALA A 1 199 ? 24.644 7.304 -28.453 1.00 87.50 199 ALA A N 1
ATOM 1604 C CA . ALA A 1 199 ? 25.424 6.358 -29.248 1.00 87.50 199 ALA A CA 1
ATOM 1605 C C . ALA A 1 199 ? 25.769 6.909 -30.643 1.00 87.50 199 ALA A C 1
ATOM 1607 O O . ALA A 1 199 ? 26.912 6.817 -31.084 1.00 87.50 199 ALA A O 1
ATOM 1608 N N . MET A 1 200 ? 24.817 7.560 -31.319 1.00 87.94 200 MET A N 1
ATOM 1609 C CA . MET A 1 200 ? 25.062 8.202 -32.618 1.00 87.94 200 MET A CA 1
ATOM 1610 C C . MET A 1 200 ? 26.017 9.397 -32.529 1.00 87.94 200 MET A C 1
ATOM 1612 O O . MET A 1 200 ? 26.794 9.631 -33.451 1.00 87.94 200 MET A O 1
ATOM 1616 N N . ARG A 1 201 ? 25.945 10.179 -31.446 1.00 87.31 201 ARG A N 1
ATOM 1617 C CA . ARG A 1 201 ? 26.802 11.359 -31.237 1.00 87.31 201 ARG A CA 1
ATOM 1618 C C . ARG A 1 201 ? 28.219 11.004 -30.808 1.00 87.31 201 ARG A C 1
ATOM 1620 O O . ARG A 1 201 ? 29.099 11.856 -30.903 1.00 87.31 201 ARG A O 1
ATOM 1627 N N . HIS A 1 202 ? 28.448 9.786 -30.330 1.00 86.12 202 HIS A N 1
ATOM 1628 C CA . HIS A 1 202 ? 29.792 9.293 -30.087 1.00 86.12 202 HIS A CA 1
ATOM 1629 C C . HIS A 1 202 ? 30.502 9.114 -31.428 1.00 86.12 202 HIS A C 1
ATOM 1631 O O . HIS A 1 202 ? 30.099 8.267 -32.213 1.00 86.12 202 HIS A O 1
ATOM 1637 N N . ILE A 1 203 ? 31.522 9.927 -31.705 1.00 83.06 203 ILE A N 1
ATOM 1638 C CA . ILE A 1 203 ? 32.310 9.847 -32.938 1.00 83.06 203 ILE A CA 1
ATOM 1639 C C . ILE A 1 203 ? 33.540 8.978 -32.647 1.00 83.06 203 ILE A C 1
ATOM 1641 O O . ILE A 1 203 ? 34.405 9.417 -31.882 1.00 83.06 203 ILE A O 1
ATOM 1645 N N . PRO A 1 204 ? 33.644 7.766 -33.223 1.00 82.00 204 PRO A N 1
ATOM 1646 C CA . PRO A 1 204 ? 34.843 6.951 -33.092 1.00 82.00 204 PRO A CA 1
ATOM 1647 C C . PRO A 1 204 ? 36.045 7.628 -33.778 1.00 82.00 204 PRO A C 1
ATOM 1649 O O . PRO A 1 204 ? 35.856 8.383 -34.736 1.00 82.00 204 PRO A O 1
ATOM 1652 N N . PRO A 1 205 ? 37.288 7.334 -33.356 1.00 84.38 205 PRO A N 1
ATOM 1653 C CA . PRO A 1 205 ? 38.489 7.754 -34.077 1.00 84.38 205 PRO A CA 1
ATOM 1654 C C . PRO A 1 205 ? 38.456 7.326 -35.553 1.00 84.38 205 PRO A C 1
ATOM 1656 O O . PRO A 1 205 ? 37.892 6.285 -35.890 1.00 84.38 205 PRO A O 1
ATOM 1659 N N . GLU A 1 206 ? 39.114 8.082 -36.434 1.00 84.62 206 GLU A N 1
ATOM 1660 C CA . GLU A 1 206 ? 39.100 7.853 -37.891 1.00 84.62 206 GLU A CA 1
ATOM 1661 C C . GLU A 1 206 ? 39.552 6.437 -38.289 1.00 84.62 206 GLU A C 1
ATOM 1663 O O . GLU A 1 206 ? 38.900 5.771 -39.093 1.00 84.62 206 GLU A O 1
ATOM 1668 N N . SER A 1 207 ? 40.589 5.915 -37.628 1.00 80.75 207 SER A N 1
ATOM 1669 C CA . SER A 1 207 ? 41.059 4.535 -37.813 1.00 80.75 207 SER A CA 1
ATOM 1670 C C . SER A 1 207 ? 39.995 3.478 -37.487 1.00 80.75 207 SER A C 1
ATOM 1672 O O . SER A 1 207 ? 40.009 2.382 -38.047 1.00 80.75 207 SER A O 1
ATOM 1674 N N . ARG A 1 208 ? 39.048 3.786 -36.593 1.00 80.31 208 ARG A N 1
ATOM 1675 C CA . ARG A 1 208 ? 37.939 2.895 -36.223 1.00 80.31 208 ARG A CA 1
ATOM 1676 C C . ARG A 1 208 ? 36.761 3.010 -37.189 1.00 80.31 208 ARG A C 1
ATOM 1678 O O . ARG A 1 208 ? 36.123 2.002 -37.490 1.00 80.31 208 ARG A O 1
ATOM 1685 N N . LEU A 1 209 ? 36.515 4.199 -37.737 1.00 82.44 209 LEU A N 1
ATOM 1686 C CA . LEU A 1 209 ? 35.522 4.404 -38.797 1.00 82.44 209 LEU A CA 1
ATOM 1687 C C . LEU A 1 209 ? 35.878 3.620 -40.069 1.00 82.44 209 LEU A C 1
ATOM 1689 O O . LEU A 1 209 ? 34.996 3.033 -40.702 1.00 82.44 209 LEU A O 1
ATOM 1693 N N . GLU A 1 210 ? 37.164 3.537 -40.416 1.00 84.81 210 GLU A N 1
ATOM 1694 C CA . GLU A 1 210 ? 37.623 2.717 -41.541 1.00 84.81 210 GLU A CA 1
ATOM 1695 C C . GLU A 1 210 ? 37.344 1.223 -41.305 1.00 84.81 210 GLU A C 1
ATOM 1697 O O . GLU A 1 210 ? 36.770 0.554 -42.169 1.00 84.81 210 GLU A O 1
ATOM 1702 N N . LYS A 1 211 ? 37.634 0.714 -40.099 1.00 83.06 211 LYS A N 1
ATOM 1703 C CA . LYS A 1 211 ? 37.301 -0.667 -39.709 1.00 83.06 211 LYS A CA 1
ATOM 1704 C C . LYS A 1 211 ? 35.795 -0.944 -39.799 1.00 83.06 211 LYS A C 1
ATOM 1706 O O . LYS A 1 211 ? 35.407 -1.980 -40.334 1.00 83.06 211 LYS A O 1
ATOM 1711 N N . MET A 1 212 ? 34.937 -0.019 -39.356 1.00 84.88 212 MET A N 1
ATOM 1712 C CA . MET A 1 212 ? 33.475 -0.135 -39.514 1.00 84.88 212 MET A CA 1
ATOM 1713 C C . MET A 1 212 ? 33.048 -0.197 -40.985 1.00 84.88 212 MET A C 1
ATOM 1715 O O . MET A 1 212 ? 32.196 -1.005 -41.362 1.00 84.88 212 MET A O 1
ATOM 1719 N N . SER A 1 213 ? 33.637 0.651 -41.829 1.00 86.06 213 SER A N 1
ATOM 1720 C CA . SER A 1 213 ? 33.367 0.669 -43.271 1.00 86.06 213 SER A CA 1
ATOM 1721 C C . SER A 1 213 ? 33.727 -0.667 -43.925 1.00 86.06 213 SER A C 1
ATOM 1723 O O . SER A 1 213 ? 32.962 -1.188 -44.736 1.00 86.06 213 SER A O 1
ATOM 1725 N N . ILE A 1 214 ? 34.849 -1.272 -43.532 1.00 87.88 214 ILE A N 1
ATOM 1726 C CA . ILE A 1 214 ? 35.249 -2.605 -44.000 1.00 87.88 214 ILE A CA 1
ATOM 1727 C C . ILE A 1 214 ? 34.274 -3.672 -43.482 1.00 87.88 214 ILE A C 1
ATOM 1729 O O . ILE A 1 214 ? 33.784 -4.485 -44.265 1.00 87.88 214 ILE A O 1
ATOM 1733 N N . LEU A 1 215 ? 33.931 -3.637 -42.192 1.00 87.62 215 LEU A N 1
ATOM 1734 C CA . LEU A 1 215 ? 33.036 -4.600 -41.545 1.00 87.62 215 LEU A CA 1
ATOM 1735 C C . LEU A 1 215 ? 31.649 -4.644 -42.194 1.00 87.62 215 LEU A C 1
ATOM 1737 O O . LEU A 1 215 ? 31.140 -5.721 -42.496 1.00 87.62 215 LEU A O 1
ATOM 1741 N N . THR A 1 216 ? 31.057 -3.483 -42.476 1.00 89.12 216 THR A N 1
ATOM 1742 C CA . THR A 1 216 ? 29.734 -3.385 -43.124 1.00 89.12 216 THR A CA 1
ATOM 1743 C C . THR A 1 216 ? 29.723 -3.889 -44.570 1.00 89.12 216 THR A C 1
ATOM 1745 O O . THR A 1 216 ? 28.655 -4.175 -45.111 1.00 89.12 216 THR A O 1
ATOM 1748 N N . ARG A 1 217 ? 30.898 -4.042 -45.195 1.00 92.12 217 ARG A N 1
ATOM 1749 C CA . ARG A 1 217 ? 31.065 -4.616 -46.541 1.00 92.12 217 ARG A CA 1
ATOM 1750 C C . ARG A 1 217 ? 31.328 -6.119 -46.530 1.00 92.12 217 ARG A C 1
ATOM 1752 O O . ARG A 1 217 ? 31.373 -6.722 -47.601 1.00 92.12 217 ARG A O 1
ATOM 1759 N N . THR A 1 218 ? 31.506 -6.730 -45.359 1.00 94.12 218 THR A N 1
ATOM 1760 C CA . THR A 1 218 ? 31.728 -8.175 -45.269 1.00 94.12 218 THR A CA 1
ATOM 1761 C C . THR A 1 218 ? 30.502 -8.954 -45.766 1.00 94.12 218 THR A C 1
ATOM 1763 O O . THR A 1 218 ? 29.352 -8.508 -45.600 1.00 94.12 218 THR A O 1
ATOM 1766 N N . PRO A 1 219 ? 30.713 -10.120 -46.403 1.00 94.12 219 PRO A N 1
ATOM 1767 C CA . PRO A 1 219 ? 29.615 -10.965 -46.847 1.00 94.12 219 PRO A CA 1
ATOM 1768 C C . PRO A 1 219 ? 28.781 -11.477 -45.667 1.00 94.12 219 PRO A C 1
ATOM 1770 O O . PRO A 1 219 ? 27.567 -11.608 -45.812 1.00 94.12 219 PRO A O 1
ATOM 1773 N N . GLU A 1 220 ? 29.380 -11.697 -44.495 1.00 93.50 220 GLU A N 1
ATOM 1774 C CA . GLU A 1 220 ? 28.698 -12.132 -43.272 1.00 93.50 220 GLU A CA 1
ATOM 1775 C C . GLU A 1 220 ? 27.700 -11.078 -42.790 1.00 93.50 220 GLU A C 1
ATOM 1777 O O . GLU A 1 220 ? 26.521 -11.389 -42.608 1.00 93.50 220 GLU A O 1
ATOM 1782 N N . PHE A 1 221 ? 28.143 -9.822 -42.659 1.00 92.25 221 PHE A N 1
ATOM 1783 C CA . PHE A 1 221 ? 27.278 -8.713 -42.257 1.00 92.25 221 PHE A CA 1
ATOM 1784 C C . PHE A 1 221 ? 26.145 -8.502 -43.264 1.00 92.25 221 PHE A C 1
ATOM 1786 O O . PHE A 1 221 ? 24.977 -8.393 -42.891 1.00 92.25 221 PHE A O 1
ATOM 1793 N N . THR A 1 222 ? 26.474 -8.509 -44.558 1.00 92.81 222 THR A N 1
ATOM 1794 C CA . THR A 1 222 ? 25.487 -8.326 -45.632 1.00 92.81 222 THR A CA 1
ATOM 1795 C C . THR A 1 222 ? 24.459 -9.456 -45.652 1.00 92.81 222 THR A C 1
ATOM 1797 O O . THR A 1 222 ? 23.264 -9.205 -45.826 1.00 92.81 222 THR A O 1
ATOM 1800 N N . LYS A 1 223 ? 24.907 -10.703 -45.468 1.00 93.62 223 LYS A N 1
ATOM 1801 C CA . LYS A 1 223 ? 24.041 -11.884 -45.402 1.00 93.62 223 LYS A CA 1
ATOM 1802 C C . LYS A 1 223 ? 23.119 -11.815 -44.192 1.00 93.62 223 LYS A C 1
ATOM 1804 O O . LYS A 1 223 ? 21.927 -12.046 -44.357 1.00 93.62 223 LYS A O 1
ATOM 1809 N N . TRP A 1 224 ? 23.646 -11.482 -43.016 1.00 93.88 224 TRP A N 1
ATOM 1810 C CA . TRP A 1 224 ? 22.851 -11.306 -41.800 1.00 93.88 224 TRP A CA 1
ATOM 1811 C C . TRP A 1 224 ? 21.789 -10.213 -41.984 1.00 93.88 224 TRP A C 1
ATOM 1813 O O . TRP A 1 224 ? 20.609 -10.465 -41.765 1.00 93.88 224 TRP A O 1
ATOM 1823 N N . LEU A 1 225 ? 22.180 -9.043 -42.499 1.00 90.62 225 LEU A N 1
ATOM 1824 C CA . LEU A 1 225 ? 21.286 -7.897 -42.679 1.00 90.62 225 LEU A CA 1
ATOM 1825 C C . LEU A 1 225 ? 20.148 -8.162 -43.680 1.00 90.62 225 LEU A C 1
ATOM 1827 O O . LEU A 1 225 ? 19.056 -7.617 -43.533 1.00 90.62 225 LEU A O 1
ATOM 1831 N N . ARG A 1 226 ? 20.404 -8.964 -44.721 1.00 90.19 226 ARG A N 1
ATOM 1832 C CA . ARG A 1 226 ? 19.428 -9.282 -45.781 1.00 90.19 226 ARG A CA 1
ATOM 1833 C C . ARG A 1 226 ? 18.666 -10.587 -45.546 1.00 90.19 226 ARG A C 1
ATOM 1835 O O . ARG A 1 226 ? 17.754 -10.894 -46.312 1.00 90.19 226 ARG A O 1
ATOM 1842 N N . SER A 1 227 ? 19.059 -11.380 -44.553 1.00 90.25 227 SER A N 1
ATOM 1843 C CA . SER A 1 227 ? 18.428 -12.665 -44.265 1.00 90.25 227 SER A CA 1
ATOM 1844 C C . SER A 1 227 ? 17.008 -12.457 -43.744 1.00 90.25 227 SER A C 1
ATOM 1846 O O . SER A 1 227 ? 16.788 -11.702 -42.805 1.00 90.25 227 SER A O 1
ATOM 1848 N N . LEU A 1 228 ? 16.051 -13.192 -44.314 1.00 85.44 228 LEU A N 1
ATOM 1849 C CA . LEU A 1 228 ? 14.686 -13.278 -43.781 1.00 85.44 228 LEU A CA 1
ATOM 1850 C C . LEU A 1 228 ? 14.586 -14.251 -42.595 1.00 85.44 228 LEU A C 1
ATOM 1852 O O . LEU A 1 228 ? 13.604 -14.235 -41.858 1.00 85.44 228 LEU A O 1
ATOM 1856 N N . GLY A 1 229 ? 15.585 -15.123 -42.426 1.00 86.44 229 GLY A N 1
ATOM 1857 C CA . GLY A 1 229 ? 15.672 -16.046 -41.299 1.00 86.44 229 GLY A CA 1
ATOM 1858 C C . GLY A 1 229 ? 16.324 -15.399 -40.081 1.00 86.44 229 GLY A C 1
ATOM 1859 O O . GLY A 1 229 ? 17.255 -14.600 -40.221 1.00 86.44 229 GLY A O 1
ATOM 1860 N N . SER A 1 230 ? 15.874 -15.797 -38.888 1.00 86.44 230 SER A N 1
ATOM 1861 C CA . SER A 1 230 ? 16.487 -15.395 -37.621 1.00 86.44 230 SER A CA 1
ATOM 1862 C C . SER A 1 230 ? 17.952 -15.826 -37.587 1.00 86.44 230 SER A C 1
ATOM 1864 O O . SER A 1 230 ? 18.273 -17.005 -37.730 1.00 86.44 230 SER A O 1
ATOM 1866 N N . SER A 1 231 ? 18.848 -14.861 -37.413 1.00 90.88 231 SER A N 1
ATOM 1867 C CA . SER A 1 231 ? 20.287 -15.096 -37.336 1.00 90.88 231 SER A CA 1
ATOM 1868 C C . SER A 1 231 ? 20.925 -14.118 -36.357 1.00 90.88 231 SER A C 1
ATOM 1870 O O . SER A 1 231 ? 20.401 -13.029 -36.113 1.00 90.88 231 SER A O 1
ATOM 1872 N N . PHE A 1 232 ? 22.046 -14.529 -35.772 1.00 88.19 232 PHE A N 1
ATOM 1873 C CA . PHE A 1 232 ? 22.809 -13.732 -34.822 1.00 88.19 232 PHE A CA 1
ATOM 1874 C C . PHE A 1 232 ? 24.169 -13.379 -35.423 1.00 88.19 232 PHE A C 1
ATOM 1876 O O . PHE A 1 232 ? 24.804 -14.231 -36.044 1.00 88.19 232 PHE A O 1
ATOM 1883 N N . LEU A 1 233 ? 24.607 -12.137 -35.227 1.00 89.19 233 LEU A N 1
ATOM 1884 C CA . LEU A 1 233 ? 25.930 -11.665 -35.615 1.00 89.19 233 LEU A CA 1
ATOM 1885 C C . LEU A 1 233 ? 26.622 -11.101 -34.373 1.00 89.19 233 LEU A C 1
ATOM 1887 O O . LEU A 1 233 ? 26.177 -10.096 -33.823 1.00 89.19 233 LEU A O 1
ATOM 1891 N N . VAL A 1 234 ? 27.694 -11.762 -33.930 1.00 87.00 234 VAL A N 1
ATOM 1892 C CA . VAL A 1 234 ? 28.570 -11.249 -32.868 1.00 87.00 234 VAL A CA 1
ATOM 1893 C C . VAL A 1 234 ? 29.600 -10.334 -33.523 1.00 87.00 234 VAL A C 1
ATOM 1895 O O . VAL A 1 234 ? 30.269 -10.754 -34.466 1.00 87.00 234 VAL A O 1
ATOM 1898 N N . LEU A 1 235 ? 29.751 -9.109 -33.022 1.00 85.25 235 LEU A N 1
ATOM 1899 C CA . LEU A 1 235 ? 30.854 -8.228 -33.396 1.00 85.25 235 LEU A CA 1
ATOM 1900 C C . LEU A 1 235 ? 31.771 -8.059 -32.187 1.00 85.25 235 LEU A C 1
ATOM 1902 O O . LEU A 1 235 ? 31.310 -7.674 -31.114 1.00 85.25 235 LEU A O 1
ATOM 1906 N N . HIS A 1 236 ? 33.056 -8.348 -32.372 1.00 82.19 236 HIS A N 1
ATOM 1907 C CA . HIS A 1 236 ? 34.078 -8.134 -31.355 1.00 82.19 236 HIS A CA 1
ATOM 1908 C C . HIS A 1 236 ? 34.766 -6.789 -31.608 1.00 82.19 236 HIS A C 1
ATOM 1910 O O . HIS A 1 236 ? 35.211 -6.518 -32.724 1.00 82.19 236 HIS A O 1
ATOM 1916 N N . ASP A 1 237 ? 34.817 -5.941 -30.581 1.00 75.31 237 ASP A N 1
ATOM 1917 C CA . ASP A 1 237 ? 35.672 -4.752 -30.549 1.00 75.31 237 ASP A CA 1
ATOM 1918 C C . ASP A 1 237 ? 36.883 -5.123 -29.676 1.00 75.31 237 ASP A C 1
ATOM 1920 O O . ASP A 1 237 ? 36.730 -5.356 -28.478 1.00 75.31 237 ASP A O 1
ATOM 1924 N N . ASP A 1 238 ? 38.055 -5.291 -30.297 1.00 63.50 238 ASP A N 1
ATOM 1925 C CA . ASP A 1 238 ? 39.253 -5.892 -29.678 1.00 63.50 238 ASP A CA 1
ATOM 1926 C C . ASP A 1 238 ? 39.931 -4.999 -28.623 1.00 63.50 238 ASP A C 1
ATOM 1928 O O . ASP A 1 238 ? 40.859 -5.436 -27.940 1.00 63.50 238 ASP A O 1
ATOM 1932 N N . GLU A 1 239 ? 39.505 -3.744 -28.472 1.00 62.47 239 GLU A N 1
ATOM 1933 C CA . GLU A 1 239 ? 40.173 -2.787 -27.592 1.00 62.47 239 GLU A CA 1
ATOM 1934 C C . GLU A 1 239 ? 39.351 -2.461 -26.345 1.00 62.47 239 GLU A C 1
ATOM 1936 O O . GLU A 1 239 ? 38.173 -2.103 -26.407 1.00 62.47 239 GLU A O 1
ATOM 1941 N N . ASN A 1 240 ? 40.025 -2.546 -25.195 1.00 57.22 240 ASN A N 1
ATOM 1942 C CA . ASN A 1 240 ? 39.489 -2.166 -23.897 1.00 57.22 240 ASN A CA 1
ATOM 1943 C C . ASN A 1 240 ? 39.007 -0.703 -23.980 1.00 57.22 240 ASN A C 1
ATOM 1945 O O . ASN A 1 240 ? 39.773 0.160 -24.422 1.00 57.22 240 ASN A O 1
ATOM 1949 N N . PRO A 1 241 ? 37.751 -0.389 -23.621 1.00 58.16 241 PRO A N 1
ATOM 1950 C CA . PRO A 1 241 ? 37.246 0.972 -23.704 1.00 58.16 241 PRO A CA 1
ATOM 1951 C C . PRO A 1 241 ? 37.908 1.802 -22.605 1.00 58.16 241 PRO A C 1
ATOM 1953 O O . PRO A 1 241 ? 37.375 1.909 -21.504 1.00 58.16 241 PRO A O 1
ATOM 1956 N N . ASP A 1 242 ? 39.085 2.365 -22.887 1.00 53.91 242 ASP A N 1
ATOM 1957 C CA . ASP A 1 242 ? 39.952 2.884 -21.828 1.00 53.91 242 ASP A CA 1
ATOM 1958 C C . ASP A 1 242 ? 39.270 3.940 -20.956 1.00 53.91 242 ASP A C 1
ATOM 1960 O O . ASP A 1 242 ? 39.504 3.933 -19.759 1.00 53.91 242 ASP A O 1
ATOM 1964 N N . HIS A 1 243 ? 38.336 4.756 -21.457 1.00 52.91 243 HIS A N 1
ATOM 1965 C CA . HIS A 1 243 ? 37.559 5.673 -20.603 1.00 52.91 243 HIS A CA 1
ATOM 1966 C C . HIS A 1 243 ? 36.144 5.988 -21.134 1.00 52.91 243 HIS A C 1
ATOM 1968 O O . HIS A 1 243 ? 35.555 7.009 -20.777 1.00 52.91 243 HIS A O 1
ATOM 1974 N N . GLY A 1 244 ? 35.583 5.139 -22.002 1.00 57.50 244 GLY A N 1
ATOM 1975 C CA . GLY A 1 244 ? 34.323 5.411 -22.703 1.00 57.50 244 GLY A CA 1
ATOM 1976 C C . GLY A 1 244 ? 33.229 4.387 -22.418 1.00 57.50 244 GLY A C 1
ATOM 1977 O O . GLY A 1 244 ? 33.429 3.194 -22.588 1.00 57.50 244 GLY A O 1
ATOM 1978 N N . ALA A 1 245 ? 32.033 4.857 -22.066 1.00 66.44 245 ALA A N 1
ATOM 1979 C CA . ALA A 1 245 ? 30.822 4.035 -21.977 1.00 66.44 245 ALA A CA 1
ATOM 1980 C C . ALA A 1 245 ? 30.317 3.524 -23.346 1.00 66.44 245 ALA A C 1
ATOM 1982 O O . ALA A 1 245 ? 29.319 2.819 -23.398 1.00 66.44 245 ALA A O 1
ATOM 1983 N N . LEU A 1 246 ? 30.941 3.907 -24.462 1.00 78.31 246 LEU A N 1
ATOM 1984 C CA . LEU A 1 246 ? 30.491 3.575 -25.813 1.00 78.31 246 LEU A CA 1
ATOM 1985 C C . LEU A 1 246 ? 31.674 3.093 -26.657 1.00 78.31 246 LEU A C 1
ATOM 1987 O O . LEU A 1 246 ? 32.762 3.664 -26.602 1.00 78.31 246 LEU A O 1
ATOM 1991 N N . SER A 1 247 ? 31.431 2.027 -27.410 1.00 83.38 247 SER A N 1
ATOM 1992 C CA . SER A 1 247 ? 32.334 1.366 -28.340 1.00 83.38 247 SER A CA 1
ATOM 1993 C C . SER A 1 247 ? 32.094 1.836 -29.779 1.00 83.38 247 SER A C 1
ATOM 1995 O O . SER A 1 247 ? 31.127 2.539 -30.104 1.00 83.38 247 SER A O 1
ATOM 1997 N N . THR A 1 248 ? 32.960 1.381 -30.680 1.00 83.81 248 THR A N 1
ATOM 1998 C CA . THR A 1 248 ? 32.779 1.554 -32.127 1.00 83.81 248 THR A CA 1
ATOM 1999 C C . THR A 1 248 ? 31.501 0.851 -32.604 1.00 83.81 248 THR A C 1
ATOM 2001 O O . THR A 1 248 ? 30.772 1.354 -33.464 1.00 83.81 248 THR A O 1
ATOM 2004 N N . VAL A 1 249 ? 31.191 -0.295 -31.990 1.00 85.69 249 VAL A N 1
ATOM 2005 C CA . VAL A 1 249 ? 29.969 -1.067 -32.239 1.00 85.69 249 VAL A CA 1
ATOM 2006 C C . VAL A 1 249 ? 28.736 -0.317 -31.731 1.00 85.69 249 VAL A C 1
ATOM 2008 O O . VAL A 1 249 ? 27.725 -0.310 -32.431 1.00 85.69 249 VAL A O 1
ATOM 2011 N N . SER A 1 250 ? 28.808 0.410 -30.607 1.00 87.56 250 SER A N 1
ATOM 2012 C CA . SER A 1 250 ? 27.694 1.252 -30.142 1.00 87.56 250 SER A CA 1
ATOM 2013 C C . SER A 1 250 ? 27.316 2.302 -31.180 1.00 87.56 250 SER A C 1
ATOM 2015 O O . SER A 1 250 ? 26.134 2.491 -31.464 1.00 87.56 250 SER A O 1
ATOM 2017 N N . HIS A 1 251 ? 28.312 2.967 -31.773 1.00 88.50 251 HIS A N 1
ATOM 2018 C CA . HIS A 1 251 ? 28.075 3.966 -32.813 1.00 88.50 251 HIS A CA 1
ATOM 2019 C C . HIS A 1 251 ? 27.394 3.345 -34.040 1.00 88.50 251 HIS A C 1
ATOM 2021 O O . HIS A 1 251 ? 26.380 3.861 -34.519 1.00 88.50 251 HIS A O 1
ATOM 2027 N N . LEU A 1 252 ? 27.892 2.190 -34.500 1.00 89.50 252 LEU A N 1
ATOM 2028 C CA . LEU A 1 252 ? 27.285 1.441 -35.604 1.00 89.50 252 LEU A CA 1
ATOM 2029 C C . LEU A 1 252 ? 25.834 1.053 -35.296 1.00 89.50 252 LEU A C 1
ATOM 2031 O O . LEU A 1 252 ? 24.942 1.305 -36.107 1.00 89.50 252 LEU A O 1
ATOM 2035 N N . CYS A 1 253 ? 25.584 0.485 -34.116 1.00 90.25 253 CYS A N 1
ATOM 2036 C CA . CYS A 1 253 ? 24.250 0.109 -33.663 1.00 90.25 253 CYS A CA 1
ATOM 2037 C C . CYS A 1 253 ? 23.318 1.324 -33.570 1.00 90.25 253 CYS A C 1
ATOM 2039 O O . CYS A 1 253 ? 22.158 1.215 -33.957 1.00 90.25 253 CYS A O 1
ATOM 2041 N N . GLY A 1 254 ? 23.811 2.484 -33.126 1.00 90.69 254 GLY A N 1
ATOM 2042 C CA . GLY A 1 254 ? 23.057 3.740 -33.111 1.00 90.69 254 GLY A CA 1
ATOM 2043 C C . GLY A 1 254 ? 22.644 4.192 -34.513 1.00 90.69 254 GLY A C 1
ATOM 2044 O O . GLY A 1 254 ? 21.469 4.476 -34.751 1.00 90.69 254 GLY A O 1
ATOM 2045 N N . LEU A 1 255 ? 23.580 4.194 -35.468 1.00 90.06 255 LEU A N 1
ATOM 2046 C CA . LEU A 1 255 ? 23.298 4.527 -36.871 1.00 90.06 255 LEU A CA 1
ATOM 2047 C C . LEU A 1 255 ? 22.307 3.546 -37.512 1.00 90.06 255 LEU A C 1
ATOM 2049 O O . LEU A 1 255 ? 21.374 3.959 -38.206 1.00 90.06 255 LEU A O 1
ATOM 2053 N N . MET A 1 256 ? 22.476 2.248 -37.267 1.00 91.25 256 MET A N 1
ATOM 2054 C CA . MET A 1 256 ? 21.564 1.218 -37.764 1.00 91.25 256 MET A CA 1
ATOM 2055 C C . MET A 1 256 ? 20.171 1.355 -37.153 1.00 91.25 256 MET A C 1
ATOM 2057 O O . MET A 1 256 ? 19.186 1.355 -37.884 1.00 91.25 256 MET A O 1
ATOM 2061 N N . ALA A 1 257 ? 20.073 1.538 -35.835 1.00 90.88 257 ALA A N 1
ATOM 2062 C CA . ALA A 1 257 ? 18.800 1.757 -35.157 1.00 90.88 257 ALA A CA 1
ATOM 2063 C C . ALA A 1 257 ? 18.058 2.965 -35.729 1.00 90.88 257 ALA A C 1
ATOM 2065 O O . ALA A 1 257 ? 16.863 2.877 -36.011 1.00 90.88 257 ALA A O 1
ATOM 2066 N N . HIS A 1 258 ? 18.773 4.064 -35.965 1.00 90.25 258 HIS A N 1
ATOM 2067 C CA . HIS A 1 258 ? 18.206 5.274 -36.542 1.00 90.25 258 HIS A CA 1
ATOM 2068 C C . HIS A 1 258 ? 17.706 5.068 -37.978 1.00 90.25 258 HIS A C 1
ATOM 2070 O O . HIS A 1 258 ? 16.565 5.407 -38.295 1.00 90.25 258 HIS A O 1
ATOM 2076 N N . THR A 1 259 ? 18.534 4.477 -38.840 1.00 89.81 259 THR A N 1
ATOM 2077 C CA . THR A 1 259 ? 18.204 4.256 -40.260 1.00 89.81 259 THR A CA 1
ATOM 2078 C C . THR A 1 259 ? 17.077 3.239 -40.448 1.00 89.81 259 THR A C 1
ATOM 2080 O O . THR A 1 259 ? 16.156 3.469 -41.234 1.00 89.81 259 THR A O 1
ATOM 2083 N N . MET A 1 260 ? 17.090 2.144 -39.688 1.00 89.31 260 MET A N 1
ATOM 2084 C CA . MET A 1 260 ? 16.052 1.112 -39.743 1.00 89.31 260 MET A CA 1
ATOM 2085 C C . MET A 1 260 ? 14.720 1.608 -39.178 1.00 89.31 260 MET A C 1
ATOM 2087 O O . MET A 1 260 ? 13.675 1.312 -39.746 1.00 89.31 260 MET A O 1
ATOM 2091 N N . ARG A 1 261 ? 14.734 2.417 -38.110 1.00 85.44 261 ARG A N 1
ATOM 2092 C CA . ARG A 1 261 ? 13.510 2.980 -37.515 1.00 85.44 261 ARG A CA 1
ATOM 2093 C C . ARG A 1 261 ? 12.774 3.938 -38.455 1.00 85.44 261 ARG A C 1
ATOM 2095 O O . ARG A 1 261 ? 11.561 4.084 -38.327 1.00 85.44 261 ARG A O 1
ATOM 2102 N N . ALA A 1 262 ? 13.485 4.572 -39.387 1.00 84.25 262 ALA A N 1
ATOM 2103 C CA . ALA A 1 262 ? 12.885 5.408 -40.426 1.00 84.25 262 ALA A CA 1
ATOM 2104 C C . ALA A 1 262 ? 12.193 4.592 -41.538 1.00 84.25 262 ALA A C 1
ATOM 2106 O O . ALA A 1 262 ? 11.417 5.148 -42.314 1.00 84.25 262 ALA A O 1
ATOM 2107 N N . SER A 1 263 ? 12.455 3.284 -41.622 1.00 86.69 263 SER A N 1
ATOM 2108 C CA . SER A 1 263 ? 11.921 2.405 -42.663 1.00 86.69 263 SER A CA 1
ATOM 2109 C C . SER A 1 263 ? 10.632 1.717 -42.204 1.00 86.69 263 SER A C 1
ATOM 2111 O O . SER A 1 263 ? 10.570 1.117 -41.131 1.00 86.69 263 SER A O 1
ATOM 2113 N N . ALA A 1 264 ? 9.584 1.769 -43.029 1.00 82.12 264 ALA A N 1
ATOM 2114 C CA . ALA A 1 264 ? 8.334 1.071 -42.740 1.00 82.12 264 ALA A CA 1
ATOM 2115 C C . ALA A 1 264 ? 8.549 -0.456 -42.731 1.00 82.12 264 ALA A C 1
ATOM 2117 O O . ALA A 1 264 ? 9.196 -1.003 -43.620 1.00 82.12 264 ALA A O 1
ATOM 2118 N N . GLY A 1 265 ? 7.994 -1.149 -41.731 1.00 83.25 265 GLY A N 1
ATOM 2119 C CA . GLY A 1 265 ? 8.083 -2.613 -41.614 1.00 83.25 265 GLY A CA 1
ATOM 2120 C C . GLY A 1 265 ? 9.356 -3.151 -40.943 1.00 83.25 265 GLY A C 1
ATOM 2121 O O . GLY A 1 265 ? 9.500 -4.368 -40.821 1.00 83.25 265 GLY A O 1
ATOM 2122 N N . MET A 1 266 ? 10.255 -2.280 -40.468 1.00 86.44 266 MET A N 1
ATOM 2123 C CA . MET A 1 266 ? 11.432 -2.665 -39.679 1.00 86.44 266 MET A CA 1
ATOM 2124 C C . MET A 1 266 ? 11.278 -2.199 -38.232 1.00 86.44 266 MET A C 1
ATOM 2126 O O . MET A 1 266 ? 10.988 -1.035 -37.955 1.00 86.44 266 MET A O 1
ATOM 2130 N N . TRP A 1 267 ? 11.416 -3.126 -37.292 1.00 87.62 267 TRP A N 1
ATOM 2131 C CA . TRP A 1 267 ? 11.246 -2.862 -35.868 1.00 87.62 267 TRP A CA 1
ATOM 2132 C C . TRP A 1 267 ? 12.592 -3.014 -35.189 1.00 87.62 267 TRP A C 1
ATOM 2134 O O . TRP A 1 267 ? 13.085 -4.125 -35.031 1.00 87.62 267 TRP A O 1
ATOM 2144 N N . THR A 1 268 ? 13.197 -1.902 -34.790 1.00 88.62 268 THR A N 1
ATOM 2145 C CA . THR A 1 268 ? 14.519 -1.940 -34.163 1.00 88.62 268 THR A CA 1
ATOM 2146 C C . THR A 1 268 ? 14.414 -1.746 -32.661 1.00 88.62 268 THR A C 1
ATOM 2148 O O . THR A 1 268 ? 13.935 -0.707 -32.197 1.00 88.62 268 THR A O 1
ATOM 2151 N N . LEU A 1 269 ? 14.879 -2.754 -31.925 1.00 89.81 269 LEU A N 1
ATOM 2152 C CA . LEU A 1 269 ? 15.076 -2.739 -30.482 1.00 89.81 269 LEU A CA 1
ATOM 2153 C C . LEU A 1 269 ? 16.574 -2.568 -30.227 1.00 89.81 269 LEU A C 1
ATOM 2155 O O . LEU A 1 269 ? 17.371 -3.357 -30.731 1.00 89.81 269 LEU A O 1
ATOM 2159 N N . SER A 1 270 ? 16.967 -1.548 -29.471 1.00 90.38 270 SER A N 1
ATOM 2160 C CA . SER A 1 270 ? 18.380 -1.253 -29.204 1.00 90.38 270 SER A CA 1
ATOM 2161 C C . SER A 1 270 ? 18.658 -1.128 -27.712 1.00 90.38 270 SER A C 1
ATOM 2163 O O . SER A 1 270 ? 17.865 -0.521 -26.992 1.00 90.38 270 SER A O 1
ATOM 2165 N N . PHE A 1 271 ? 19.785 -1.664 -27.249 1.00 88.00 271 PHE A N 1
ATOM 2166 C CA . PHE A 1 271 ? 20.251 -1.511 -25.872 1.00 88.00 271 PHE A CA 1
ATOM 2167 C C . PHE A 1 271 ? 21.774 -1.339 -25.830 1.00 88.00 271 PHE A C 1
ATOM 2169 O O . PHE A 1 271 ? 22.513 -2.177 -26.349 1.00 88.00 271 PHE A O 1
ATOM 2176 N N . PHE A 1 272 ? 22.238 -0.260 -25.201 1.00 87.19 272 PHE A N 1
ATOM 2177 C CA . PHE A 1 272 ? 23.652 0.117 -25.144 1.00 87.19 272 PHE A CA 1
ATOM 2178 C C . PHE A 1 272 ? 24.168 -0.093 -23.722 1.00 87.19 272 PHE A C 1
ATOM 2180 O O . PHE A 1 272 ? 24.078 0.800 -22.879 1.00 87.19 272 PHE A O 1
ATOM 2187 N N . CYS A 1 273 ? 24.684 -1.289 -23.423 1.00 82.44 273 CYS A N 1
ATOM 2188 C CA . CYS A 1 273 ? 25.023 -1.672 -22.050 1.00 82.44 273 CYS A CA 1
ATOM 2189 C C . CYS A 1 273 ? 25.999 -0.686 -21.404 1.00 82.44 273 CYS A C 1
ATOM 2191 O O . CYS A 1 273 ? 25.854 -0.377 -20.223 1.00 82.44 273 CYS A O 1
ATOM 2193 N N . GLY A 1 274 ? 26.961 -0.170 -22.172 1.00 78.88 274 GLY A N 1
ATOM 2194 C CA . GLY A 1 274 ? 27.996 0.708 -21.647 1.00 78.88 274 GLY A CA 1
ATOM 2195 C C . GLY A 1 274 ? 27.461 2.014 -21.034 1.00 78.88 274 GLY A C 1
ATOM 2196 O O . GLY A 1 274 ? 27.996 2.459 -20.016 1.00 78.88 274 GLY A O 1
ATOM 2197 N N . LEU A 1 275 ? 26.331 2.548 -21.527 1.00 79.62 275 LEU A N 1
ATOM 2198 C CA . LEU A 1 275 ? 25.646 3.721 -20.949 1.00 79.62 275 LEU A CA 1
ATOM 2199 C C . LEU A 1 275 ? 25.011 3.444 -19.581 1.00 79.62 275 LEU A C 1
ATOM 2201 O O . LEU A 1 275 ? 24.794 4.364 -18.796 1.00 79.62 275 LEU A O 1
ATOM 2205 N N . HIS A 1 276 ? 24.745 2.177 -19.270 1.00 77.75 276 HIS A N 1
ATOM 2206 C CA . HIS A 1 276 ? 24.074 1.762 -18.037 1.00 77.75 276 HIS A CA 1
ATOM 2207 C C . HIS A 1 276 ? 25.012 1.056 -17.049 1.00 77.75 276 HIS A C 1
ATOM 2209 O O . HIS A 1 276 ? 24.593 0.710 -15.946 1.00 77.75 276 HIS A O 1
ATOM 2215 N N . THR A 1 277 ? 26.280 0.841 -17.416 1.00 70.06 277 THR A N 1
ATOM 2216 C CA . THR A 1 277 ? 27.279 0.178 -16.560 1.00 70.06 277 THR A CA 1
ATOM 2217 C C . THR A 1 277 ? 28.234 1.130 -15.843 1.00 70.06 277 THR A C 1
ATOM 2219 O O . THR A 1 277 ? 29.075 0.661 -15.076 1.00 70.06 277 THR A O 1
ATOM 2222 N N . ALA A 1 278 ? 28.119 2.444 -16.060 1.00 66.56 278 ALA A N 1
ATOM 2223 C CA . ALA A 1 278 ? 28.958 3.436 -15.392 1.00 66.56 278 ALA A CA 1
ATOM 2224 C C . ALA A 1 278 ? 28.806 3.382 -13.857 1.00 66.56 278 ALA A C 1
ATOM 2226 O O . ALA A 1 278 ? 27.725 3.116 -13.323 1.00 66.56 278 ALA A O 1
ATOM 2227 N N . VAL A 1 279 ? 29.902 3.636 -13.134 1.00 59.91 279 VAL A N 1
ATOM 2228 C CA . VAL A 1 279 ? 29.907 3.696 -11.664 1.00 59.91 279 VAL A CA 1
ATOM 2229 C C . VAL A 1 279 ? 28.962 4.815 -11.213 1.00 59.91 279 VAL A C 1
ATOM 2231 O O . VAL A 1 279 ? 29.165 5.972 -11.568 1.00 59.91 279 VAL A O 1
ATOM 2234 N N . GLY A 1 280 ? 27.913 4.463 -10.462 1.00 58.31 280 GLY A N 1
ATOM 2235 C CA . GLY A 1 280 ? 26.861 5.396 -10.030 1.00 58.31 280 GLY A CA 1
ATOM 2236 C C . GLY A 1 280 ? 25.588 5.395 -10.887 1.00 58.31 280 GLY A C 1
ATOM 2237 O O . GLY A 1 280 ? 24.629 6.078 -10.532 1.00 58.31 280 GLY A O 1
ATOM 2238 N N . ALA A 1 281 ? 25.528 4.616 -11.973 1.00 60.25 281 ALA A N 1
ATOM 2239 C CA . ALA A 1 281 ? 24.278 4.396 -12.695 1.00 60.25 281 ALA A CA 1
ATOM 2240 C C . ALA A 1 281 ? 23.274 3.634 -11.811 1.00 60.25 281 ALA A C 1
ATOM 2242 O O . ALA A 1 281 ? 23.638 2.684 -11.115 1.00 60.25 281 ALA A O 1
ATOM 2243 N N . SER A 1 282 ? 21.994 4.013 -11.875 1.00 51.81 282 SER A N 1
ATOM 2244 C CA . SER A 1 282 ? 20.901 3.488 -11.035 1.00 51.81 282 SER A CA 1
ATOM 2245 C C . SER A 1 282 ? 20.615 1.983 -11.188 1.00 51.81 282 SER A C 1
ATOM 2247 O O . SER A 1 282 ? 19.711 1.464 -10.542 1.00 51.81 282 SER A O 1
ATOM 2249 N N . PHE A 1 283 ? 21.367 1.275 -12.036 1.00 55.72 283 PHE A N 1
ATOM 2250 C CA . PHE A 1 283 ? 21.073 -0.077 -12.506 1.00 55.72 283 PHE A CA 1
ATOM 2251 C C . PHE A 1 283 ? 22.275 -1.039 -12.388 1.00 55.72 283 PHE A C 1
ATOM 2253 O O . PHE A 1 283 ? 22.523 -1.870 -13.263 1.00 55.72 283 PHE A O 1
ATOM 2260 N N . GLN A 1 284 ? 23.041 -0.958 -11.295 1.00 49.69 284 GLN A N 1
ATOM 2261 C CA . GLN A 1 284 ? 24.094 -1.936 -10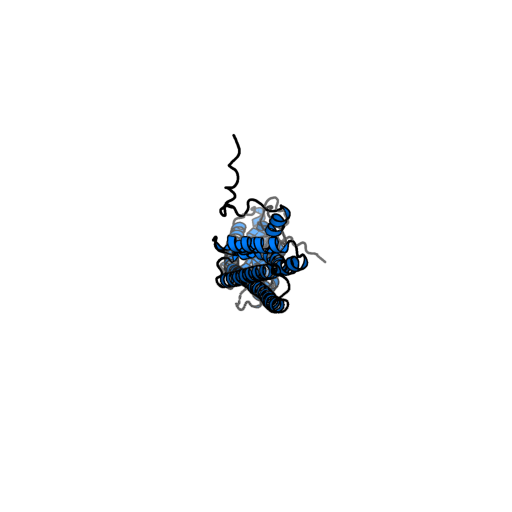.989 1.00 49.69 284 GLN A CA 1
ATOM 2262 C C . GLN A 1 284 ? 23.503 -3.237 -10.408 1.00 49.69 284 GLN A C 1
ATOM 2264 O O . GLN A 1 284 ? 23.320 -3.372 -9.204 1.00 49.69 284 GLN A O 1
ATOM 2269 N N . GLY A 1 285 ? 23.218 -4.216 -11.273 1.00 52.03 285 GLY A N 1
ATOM 2270 C CA . GLY A 1 285 ? 22.843 -5.581 -10.877 1.00 52.03 285 GLY A CA 1
ATOM 2271 C C . GLY A 1 285 ? 21.961 -6.277 -11.917 1.00 52.03 285 GLY A C 1
ATOM 2272 O O . GLY A 1 285 ? 20.926 -5.750 -12.300 1.00 52.03 285 GLY A O 1
ATOM 2273 N N . GLY A 1 286 ? 22.371 -7.458 -12.399 1.00 54.62 286 GLY A N 1
ATOM 2274 C CA . GLY A 1 286 ? 21.585 -8.256 -13.354 1.00 54.62 286 GLY A CA 1
ATOM 2275 C C . GLY A 1 286 ? 21.522 -7.690 -14.781 1.00 54.62 286 GLY A C 1
ATOM 2276 O O . GLY A 1 286 ? 20.433 -7.559 -15.335 1.00 54.62 286 GLY A O 1
ATOM 2277 N N . LYS A 1 287 ? 22.677 -7.389 -15.401 1.00 57.22 287 LYS A N 1
ATOM 2278 C CA . LYS A 1 287 ? 22.796 -6.775 -16.749 1.00 57.22 287 LYS A CA 1
ATOM 2279 C C . LYS A 1 287 ? 21.874 -7.405 -17.815 1.00 57.22 287 LYS A C 1
ATOM 2281 O O . LYS A 1 287 ? 21.292 -6.688 -18.623 1.00 57.22 287 LYS A O 1
ATOM 2286 N N . GLY A 1 288 ? 21.695 -8.729 -17.786 1.00 58.16 288 GLY A N 1
ATOM 2287 C CA . GLY A 1 288 ? 20.813 -9.440 -18.720 1.00 58.16 288 GLY A CA 1
ATOM 2288 C C . GLY A 1 288 ? 19.317 -9.156 -18.522 1.00 58.16 288 GLY A C 1
ATOM 2289 O O . GLY A 1 288 ? 18.590 -9.003 -19.499 1.00 58.16 288 GLY A O 1
ATOM 2290 N N . LEU A 1 289 ? 18.852 -9.021 -17.274 1.00 61.22 289 LEU A N 1
ATOM 2291 C CA . LEU A 1 289 ? 17.439 -8.758 -16.969 1.00 61.22 289 LEU A CA 1
ATOM 2292 C C . LEU A 1 289 ? 17.030 -7.337 -17.367 1.00 61.22 289 LEU A C 1
ATOM 2294 O O . LEU A 1 289 ? 15.919 -7.137 -17.849 1.00 61.22 289 LEU A O 1
ATOM 2298 N N . LEU A 1 290 ? 17.938 -6.371 -17.224 1.00 67.31 290 LEU A N 1
ATOM 2299 C CA . LEU A 1 290 ? 17.719 -4.982 -17.636 1.00 67.31 290 LEU A CA 1
ATOM 2300 C C . LEU A 1 290 ? 17.612 -4.844 -19.156 1.00 67.31 290 LEU A C 1
ATOM 2302 O O . LEU A 1 290 ? 16.725 -4.152 -19.644 1.00 67.31 290 LEU A O 1
ATOM 2306 N N . CYS A 1 291 ? 18.465 -5.557 -19.894 1.00 71.94 291 CYS A N 1
ATOM 2307 C CA . CYS A 1 291 ? 18.435 -5.595 -21.353 1.00 71.94 291 CYS A CA 1
ATOM 2308 C C . CYS A 1 291 ? 17.103 -6.167 -21.873 1.00 71.94 291 CYS A C 1
ATOM 2310 O O . CYS A 1 291 ? 16.401 -5.516 -22.649 1.00 71.94 291 CYS A O 1
ATOM 2312 N N . VAL A 1 292 ? 16.688 -7.336 -21.365 1.00 71.81 292 VAL A N 1
ATOM 2313 C CA . VAL A 1 292 ? 15.404 -7.955 -21.739 1.00 71.81 292 VAL A CA 1
ATOM 2314 C C . VAL A 1 292 ? 14.225 -7.072 -21.334 1.00 71.81 292 VAL A C 1
ATOM 2316 O O . VAL A 1 292 ? 13.278 -6.921 -22.106 1.00 71.81 292 VAL A O 1
ATOM 2319 N N . HIS A 1 293 ? 14.281 -6.445 -20.156 1.00 73.44 293 HIS A N 1
ATOM 2320 C CA . HIS A 1 293 ? 13.253 -5.508 -19.717 1.00 73.44 293 HIS A CA 1
ATOM 2321 C C . HIS A 1 293 ? 13.138 -4.326 -20.685 1.00 73.44 293 HIS A C 1
ATOM 2323 O O . HIS A 1 293 ? 12.068 -4.115 -21.250 1.00 73.44 293 HIS A O 1
ATOM 2329 N N . ALA A 1 294 ? 14.240 -3.625 -20.961 1.00 76.44 294 ALA A N 1
ATOM 2330 C CA . ALA A 1 294 ? 14.278 -2.484 -21.872 1.00 76.44 294 ALA A CA 1
ATOM 2331 C C . ALA A 1 294 ? 13.773 -2.833 -23.282 1.00 76.44 294 ALA A C 1
ATOM 2333 O O . ALA A 1 294 ? 13.018 -2.066 -23.879 1.00 76.44 294 ALA A O 1
ATOM 2334 N N . MET A 1 295 ? 14.131 -4.006 -23.808 1.00 81.31 295 MET A N 1
ATOM 2335 C CA . MET A 1 295 ? 13.638 -4.475 -25.108 1.00 81.31 295 MET A CA 1
ATOM 2336 C C . MET A 1 295 ? 12.150 -4.807 -25.088 1.00 81.31 295 MET A C 1
ATOM 2338 O O . MET A 1 295 ? 11.439 -4.491 -26.040 1.00 81.31 295 MET A O 1
ATOM 2342 N N . THR A 1 296 ? 11.666 -5.404 -23.999 1.00 78.31 296 THR A N 1
ATOM 2343 C CA . THR A 1 296 ? 10.234 -5.663 -23.807 1.00 78.31 296 THR A CA 1
ATOM 2344 C C . THR A 1 296 ? 9.458 -4.352 -23.796 1.00 78.31 296 THR A C 1
ATOM 2346 O O . THR A 1 296 ? 8.422 -4.259 -24.448 1.00 78.31 296 THR A O 1
ATOM 2349 N N . LEU A 1 297 ? 9.982 -3.313 -23.138 1.00 75.31 297 LEU A N 1
ATOM 2350 C CA . LEU A 1 297 ? 9.357 -1.988 -23.129 1.00 75.31 297 LEU A CA 1
ATOM 2351 C C . LEU A 1 297 ? 9.301 -1.367 -24.525 1.00 75.31 297 LEU A C 1
ATOM 2353 O O . LEU A 1 297 ? 8.251 -0.870 -24.929 1.00 75.31 297 LEU A O 1
ATOM 2357 N N . GLN A 1 298 ? 10.402 -1.432 -25.277 1.00 81.62 298 GLN A N 1
ATOM 2358 C CA . GLN A 1 298 ? 10.443 -0.940 -26.657 1.00 81.62 298 GLN A CA 1
ATOM 2359 C C . GLN A 1 298 ? 9.422 -1.664 -27.539 1.00 81.62 298 GLN A C 1
ATOM 2361 O O . GLN A 1 298 ? 8.712 -1.022 -28.312 1.00 81.62 298 GLN A O 1
ATOM 2366 N N . LEU A 1 299 ? 9.305 -2.986 -27.396 1.00 81.62 299 LEU A N 1
ATOM 2367 C CA . LEU A 1 299 ? 8.369 -3.795 -28.171 1.00 81.62 299 LEU A CA 1
ATOM 2368 C C . LEU A 1 299 ? 6.904 -3.499 -27.808 1.00 81.62 299 LEU A C 1
ATOM 2370 O O . LEU A 1 299 ? 6.078 -3.304 -28.698 1.00 81.62 299 LEU A O 1
ATOM 2374 N N . LEU A 1 300 ? 6.586 -3.393 -26.514 1.00 76.94 300 LEU A N 1
ATOM 2375 C CA . LEU A 1 300 ? 5.244 -3.038 -26.037 1.00 76.94 300 LEU A CA 1
ATOM 2376 C C . LEU A 1 300 ? 4.832 -1.630 -26.480 1.00 76.94 300 LEU A C 1
ATOM 2378 O O . LEU A 1 300 ? 3.702 -1.436 -26.933 1.00 76.94 300 LEU A O 1
ATOM 2382 N N . GLY A 1 301 ? 5.760 -0.670 -26.429 1.00 75.94 301 GLY A N 1
ATOM 2383 C CA . GLY A 1 301 ? 5.536 0.688 -26.923 1.00 75.94 301 GLY A CA 1
ATOM 2384 C C . GLY A 1 301 ? 5.178 0.718 -28.411 1.00 75.94 301 GLY A C 1
ATOM 2385 O O . GLY A 1 301 ? 4.288 1.466 -28.811 1.00 75.94 301 GLY A O 1
ATOM 2386 N N . LYS A 1 302 ? 5.798 -0.141 -29.231 1.00 77.75 302 LYS A N 1
ATOM 2387 C CA . LYS A 1 302 ? 5.467 -0.273 -30.663 1.00 77.75 302 LYS A CA 1
ATOM 2388 C C . LYS A 1 302 ? 4.093 -0.896 -30.912 1.00 77.75 302 LYS A C 1
ATOM 2390 O O . LYS A 1 302 ? 3.459 -0.560 -31.907 1.00 77.75 302 LYS A O 1
ATOM 2395 N N . LEU A 1 303 ? 3.626 -1.762 -30.016 1.00 77.38 303 LEU A N 1
ATOM 2396 C CA . LEU A 1 303 ? 2.309 -2.402 -30.097 1.00 77.38 303 LEU A CA 1
ATOM 2397 C C . LEU A 1 303 ? 1.177 -1.557 -29.491 1.00 77.38 303 LEU A C 1
ATOM 2399 O O . LEU A 1 303 ? 0.011 -1.934 -29.592 1.00 77.38 303 LEU A O 1
ATOM 2403 N N . GLY A 1 304 ? 1.499 -0.421 -28.861 1.00 72.62 304 GLY A N 1
ATOM 2404 C CA . GLY A 1 304 ? 0.521 0.427 -28.173 1.00 72.62 304 GLY A CA 1
ATOM 2405 C C . GLY A 1 304 ? -0.052 -0.213 -26.906 1.00 72.62 304 GLY A C 1
ATOM 2406 O O . GLY A 1 304 ? -1.115 0.188 -26.433 1.00 72.62 304 GLY A O 1
ATOM 2407 N N . TRP A 1 305 ? 0.620 -1.227 -26.361 1.00 71.12 305 TRP A N 1
ATOM 2408 C CA . TRP A 1 305 ? 0.158 -1.966 -25.193 1.00 71.12 305 TRP A CA 1
ATOM 2409 C C . TRP A 1 305 ? 0.660 -1.299 -23.910 1.00 71.12 305 TRP A C 1
ATOM 2411 O O . TRP A 1 305 ? 1.860 -1.093 -23.749 1.00 71.12 305 TRP A O 1
ATOM 2421 N N . GLN A 1 306 ? -0.251 -0.960 -22.989 1.00 58.62 306 GLN A N 1
ATOM 2422 C CA . GLN A 1 306 ? 0.094 -0.170 -21.798 1.00 58.62 306 GLN A CA 1
ATOM 2423 C C . GLN A 1 306 ? 0.327 -0.985 -20.515 1.00 58.62 306 GLN A C 1
ATOM 2425 O O . GLN A 1 306 ? 0.918 -0.449 -19.581 1.00 58.62 306 GLN A O 1
ATOM 2430 N N . THR A 1 307 ? -0.084 -2.259 -20.426 1.00 56.47 307 THR A N 1
ATOM 2431 C CA . THR A 1 307 ? 0.058 -3.050 -19.184 1.00 56.47 307 THR A CA 1
ATOM 2432 C C . THR A 1 307 ? 0.167 -4.562 -19.431 1.00 56.47 307 THR A C 1
ATOM 2434 O O . THR A 1 307 ? -0.611 -5.121 -20.196 1.00 56.47 307 THR A O 1
ATOM 2437 N N . PHE A 1 308 ? 1.093 -5.244 -18.731 1.00 59.47 308 PHE A N 1
ATOM 2438 C CA . PHE A 1 308 ? 1.105 -6.711 -18.585 1.00 59.47 308 PHE A CA 1
ATOM 2439 C C . PHE A 1 308 ? 1.423 -7.139 -17.146 1.00 59.47 308 PHE A C 1
ATOM 2441 O O . PHE A 1 308 ? 2.355 -6.601 -16.550 1.00 59.47 308 PHE A O 1
ATOM 2448 N N . PRO A 1 309 ? 0.692 -8.124 -16.591 1.00 52.59 309 PRO A N 1
ATOM 2449 C CA . PRO A 1 309 ? 0.892 -8.604 -15.223 1.00 52.59 309 PRO A CA 1
ATOM 2450 C C . PRO A 1 309 ? 1.880 -9.782 -15.084 1.00 52.59 309 PRO A C 1
ATOM 2452 O O . PRO A 1 309 ? 2.024 -10.303 -13.982 1.00 52.59 309 PRO A O 1
ATOM 2455 N N . SER A 1 310 ? 2.531 -10.251 -16.157 1.00 56.50 310 SER A N 1
ATOM 2456 C CA . SER A 1 310 ? 3.296 -11.513 -16.149 1.00 56.50 310 SER A CA 1
ATOM 2457 C C . SER A 1 310 ? 4.826 -11.304 -16.213 1.00 56.50 310 SER A C 1
ATOM 2459 O O . SER A 1 310 ? 5.282 -10.199 -16.524 1.00 56.50 310 SER A O 1
ATOM 2461 N N . PRO A 1 311 ? 5.651 -12.320 -15.870 1.00 59.34 311 PRO A N 1
ATOM 2462 C CA . PRO A 1 311 ? 7.103 -12.165 -15.820 1.00 59.34 311 PRO A CA 1
ATOM 2463 C C . PRO A 1 311 ? 7.691 -11.808 -17.193 1.00 59.34 311 PRO A C 1
ATOM 2465 O O . PRO A 1 311 ? 7.431 -12.461 -18.204 1.00 59.34 311 PRO A O 1
ATOM 2468 N N . LEU A 1 312 ? 8.529 -10.768 -17.196 1.00 60.28 312 LEU A N 1
ATOM 2469 C CA . LEU A 1 312 ? 9.041 -10.048 -18.372 1.00 60.28 312 LEU A CA 1
ATOM 2470 C C . LEU A 1 312 ? 9.623 -10.934 -19.483 1.00 60.28 312 LEU A C 1
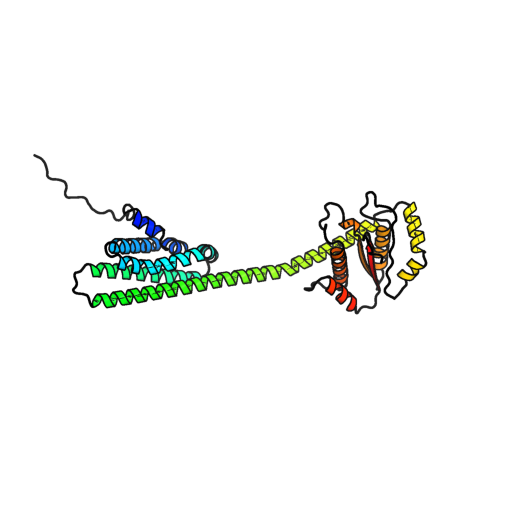ATOM 2472 O O . LEU A 1 312 ? 9.413 -10.656 -20.658 1.00 60.28 312 LEU A O 1
ATOM 2476 N N . VAL A 1 313 ? 10.320 -12.017 -19.131 1.00 56.03 313 VAL A N 1
ATOM 2477 C CA . VAL A 1 313 ? 10.954 -12.916 -20.114 1.00 56.03 313 VAL A CA 1
ATOM 2478 C C . VAL A 1 313 ? 9.907 -13.709 -20.901 1.00 56.03 313 VAL A C 1
ATOM 2480 O O . VAL A 1 313 ? 10.027 -13.877 -22.114 1.00 56.03 313 VAL A O 1
ATOM 2483 N N . SER A 1 314 ? 8.843 -14.157 -20.231 1.00 59.81 314 SER A N 1
ATOM 2484 C CA . SER A 1 314 ? 7.730 -14.856 -20.877 1.00 59.81 314 SER A CA 1
ATOM 2485 C C . SER A 1 314 ? 6.896 -13.899 -21.725 1.00 59.81 314 SER A C 1
ATOM 2487 O O . SER A 1 314 ? 6.449 -14.283 -22.802 1.00 59.81 314 SER A O 1
ATOM 2489 N N . VAL A 1 315 ? 6.753 -12.642 -21.285 1.00 62.88 315 VAL A N 1
ATOM 2490 C CA . VAL A 1 315 ? 6.111 -11.579 -22.072 1.00 62.88 315 VAL A CA 1
ATOM 2491 C C . VAL A 1 315 ? 6.890 -11.319 -23.353 1.00 62.88 315 VAL A C 1
ATOM 2493 O O . VAL A 1 315 ? 6.282 -11.297 -24.411 1.00 62.88 315 VAL A O 1
ATOM 2496 N N . PHE A 1 316 ? 8.216 -11.182 -23.301 1.00 67.50 316 PHE A N 1
ATOM 2497 C CA . PHE A 1 316 ? 9.014 -10.907 -24.497 1.00 67.50 316 PHE A CA 1
ATOM 2498 C C . PHE A 1 316 ? 8.854 -11.991 -25.572 1.00 67.50 316 PHE A C 1
ATOM 2500 O O . PHE A 1 316 ? 8.544 -11.685 -26.723 1.00 67.50 316 PHE A O 1
ATOM 2507 N N . ALA A 1 317 ? 8.990 -13.264 -25.185 1.00 64.75 317 ALA A N 1
ATOM 2508 C CA . ALA A 1 317 ? 8.827 -14.393 -26.100 1.00 64.75 317 ALA A CA 1
ATOM 2509 C C . ALA A 1 317 ? 7.387 -14.515 -26.629 1.00 64.75 317 ALA A C 1
ATOM 2511 O O . ALA A 1 317 ? 7.182 -14.756 -27.817 1.00 64.75 317 ALA A O 1
ATOM 2512 N N . MET A 1 318 ? 6.388 -14.307 -25.765 1.00 64.88 318 MET A N 1
ATOM 2513 C CA . MET A 1 318 ? 4.975 -14.327 -26.151 1.00 64.88 318 MET A CA 1
ATOM 2514 C C . MET A 1 318 ? 4.640 -13.188 -27.116 1.00 64.88 318 MET A C 1
ATOM 2516 O O . MET A 1 318 ? 3.991 -13.421 -28.130 1.00 64.88 318 MET A O 1
ATOM 2520 N N . VAL A 1 319 ? 5.096 -11.970 -26.823 1.00 66.25 319 VAL A N 1
ATOM 2521 C CA . VAL A 1 319 ? 4.845 -10.785 -27.645 1.00 66.25 319 VAL A CA 1
ATOM 2522 C C . VAL A 1 319 ? 5.520 -10.939 -29.003 1.00 66.25 319 VAL A C 1
ATOM 2524 O O . VAL A 1 319 ? 4.871 -10.686 -30.011 1.00 66.25 319 VAL A O 1
ATOM 2527 N N . LEU A 1 320 ? 6.763 -11.435 -29.057 1.00 70.06 320 LEU A N 1
ATOM 2528 C CA . LEU A 1 320 ? 7.417 -11.773 -30.325 1.00 70.06 320 LEU A CA 1
ATOM 2529 C C . LEU A 1 320 ? 6.642 -12.840 -31.112 1.00 70.06 320 LEU A C 1
ATOM 2531 O O . LEU A 1 320 ? 6.472 -12.699 -32.319 1.00 70.06 320 LEU A O 1
ATOM 2535 N N . GLY A 1 321 ? 6.140 -13.882 -30.442 1.00 68.50 321 GLY A N 1
ATOM 2536 C CA . GLY A 1 321 ? 5.352 -14.945 -31.077 1.00 68.50 321 GLY A CA 1
ATOM 2537 C C . GLY A 1 321 ? 3.959 -14.511 -31.550 1.00 68.50 321 GLY A C 1
ATOM 2538 O O . GLY A 1 321 ? 3.385 -15.151 -32.427 1.00 68.50 321 GLY A O 1
ATOM 2539 N N . GLN A 1 322 ? 3.418 -13.424 -30.993 1.00 67.25 322 GLN A N 1
ATOM 2540 C CA . GLN A 1 322 ? 2.113 -12.854 -31.347 1.00 67.25 322 GLN A CA 1
ATOM 2541 C C . GLN A 1 322 ? 2.208 -11.671 -32.317 1.00 67.25 322 GLN A C 1
ATOM 2543 O O . GLN A 1 322 ? 1.197 -11.015 -32.580 1.00 67.25 322 GLN A O 1
ATOM 2548 N N . LEU A 1 323 ? 3.391 -11.387 -32.868 1.00 68.88 323 LEU A N 1
ATOM 2549 C CA . LEU A 1 323 ? 3.550 -10.377 -33.909 1.00 68.88 323 LEU A CA 1
ATOM 2550 C C . LEU A 1 323 ? 2.792 -10.784 -35.175 1.00 68.88 323 LEU A C 1
ATOM 2552 O O . LEU A 1 323 ? 3.310 -11.459 -36.055 1.00 68.88 323 LEU A O 1
ATOM 2556 N N . LEU A 1 324 ? 1.540 -10.338 -35.262 1.00 55.88 324 LEU A N 1
ATOM 2557 C CA . LEU A 1 324 ? 0.649 -10.532 -36.409 1.00 55.88 324 LEU A CA 1
ATOM 2558 C C . LEU A 1 324 ? 0.991 -9.613 -37.593 1.00 55.88 324 LEU A C 1
ATOM 2560 O O . LEU A 1 324 ? 0.361 -9.706 -38.645 1.00 55.88 324 LEU A O 1
ATOM 2564 N N . VAL A 1 325 ? 1.958 -8.705 -37.431 1.00 63.00 325 VAL A N 1
ATOM 2565 C CA . VAL A 1 325 ? 2.338 -7.742 -38.467 1.00 63.00 325 VAL A CA 1
ATOM 2566 C C . VAL A 1 325 ? 3.516 -8.304 -39.269 1.00 63.00 325 VAL A C 1
ATOM 2568 O O . VAL A 1 325 ? 4.544 -8.621 -38.669 1.00 63.00 325 VAL A O 1
ATOM 2571 N N . PRO A 1 326 ? 3.421 -8.405 -40.609 1.00 70.81 326 PRO A N 1
ATOM 2572 C CA . PRO A 1 326 ? 4.570 -8.753 -41.435 1.00 70.81 326 PRO A CA 1
ATOM 2573 C C . PRO A 1 326 ? 5.658 -7.684 -41.270 1.00 70.81 326 PRO A C 1
ATOM 2575 O O . PRO A 1 326 ? 5.432 -6.504 -41.543 1.00 70.81 326 PRO A O 1
ATOM 2578 N N . GLY A 1 327 ? 6.835 -8.091 -40.801 1.00 78.00 327 GLY A N 1
ATOM 2579 C CA . GLY A 1 327 ? 7.951 -7.185 -40.559 1.00 78.00 327 GLY A CA 1
ATOM 2580 C C . GLY A 1 327 ? 9.199 -7.910 -40.069 1.00 78.00 327 GLY A C 1
ATOM 2581 O O . GLY A 1 327 ? 9.146 -9.077 -39.684 1.00 78.00 327 GLY A O 1
ATOM 2582 N N . MET A 1 328 ? 10.332 -7.211 -40.097 1.00 83.62 328 MET A N 1
ATOM 2583 C CA . MET A 1 328 ? 11.599 -7.710 -39.557 1.00 83.62 328 MET A CA 1
ATOM 2584 C C . MET A 1 328 ? 11.906 -7.013 -38.233 1.00 83.62 328 MET A C 1
ATOM 2586 O O . MET A 1 328 ? 11.916 -5.783 -38.169 1.00 83.62 328 MET A O 1
ATOM 2590 N N . VAL A 1 329 ? 12.178 -7.795 -37.187 1.00 87.56 329 VAL A N 1
ATOM 2591 C CA . VAL A 1 329 ? 12.626 -7.278 -35.888 1.00 87.56 329 VAL A CA 1
ATOM 2592 C C . VAL A 1 329 ? 14.146 -7.379 -35.810 1.00 87.56 329 VAL A C 1
ATOM 2594 O O . VAL A 1 329 ? 14.703 -8.471 -35.879 1.00 87.56 329 VAL A O 1
ATOM 2597 N N . PHE A 1 330 ? 14.811 -6.241 -35.636 1.00 88.62 330 PHE A N 1
ATOM 2598 C CA . PHE A 1 330 ? 16.247 -6.155 -35.402 1.00 88.62 330 PHE A CA 1
ATOM 2599 C C . PHE A 1 330 ? 16.496 -5.890 -33.925 1.00 88.62 330 PHE A C 1
ATOM 2601 O O . PHE A 1 330 ? 15.985 -4.917 -33.372 1.00 88.62 330 PHE A O 1
ATOM 2608 N N . VAL A 1 331 ? 17.299 -6.743 -33.295 1.00 89.50 331 VAL A N 1
ATOM 2609 C CA . VAL A 1 331 ? 17.728 -6.574 -31.906 1.00 89.50 331 VAL A CA 1
ATOM 2610 C C . VAL A 1 331 ? 19.208 -6.221 -31.910 1.00 89.50 331 VAL A C 1
ATOM 2612 O O . VAL A 1 331 ? 20.037 -7.023 -32.331 1.00 89.50 331 VAL A O 1
ATOM 2615 N N . LEU A 1 332 ? 19.527 -5.005 -31.476 1.00 90.06 332 LEU A N 1
ATOM 2616 C CA . LEU A 1 332 ? 20.880 -4.465 -31.434 1.00 90.06 332 LEU A CA 1
ATOM 2617 C C . LEU A 1 332 ? 21.309 -4.332 -29.974 1.00 90.06 332 LEU A C 1
ATOM 2619 O O . LEU A 1 332 ? 20.711 -3.572 -29.212 1.00 90.06 332 LEU A O 1
ATOM 2623 N N . VAL A 1 333 ? 22.334 -5.082 -29.581 1.00 86.69 333 VAL A N 1
ATOM 2624 C CA . VAL A 1 333 ? 22.857 -5.079 -28.211 1.00 86.69 333 VAL A CA 1
ATOM 2625 C C . VAL A 1 333 ? 24.334 -4.778 -28.265 1.00 86.69 333 VAL A C 1
ATOM 2627 O O . VAL A 1 333 ? 25.094 -5.530 -28.866 1.00 86.69 333 VAL A O 1
ATOM 2630 N N . ASP A 1 334 ? 24.733 -3.695 -27.620 1.00 84.88 334 ASP A N 1
ATOM 2631 C CA . ASP A 1 334 ? 26.132 -3.312 -27.496 1.00 84.88 334 ASP A CA 1
ATOM 2632 C C . ASP A 1 334 ? 26.612 -3.452 -26.043 1.00 84.88 334 ASP A C 1
ATOM 2634 O O . ASP A 1 334 ? 25.822 -3.315 -25.107 1.00 84.88 334 ASP A O 1
ATOM 2638 N N . GLY A 1 335 ? 27.906 -3.733 -25.853 1.00 69.88 335 GLY A N 1
ATOM 2639 C CA . GLY A 1 335 ? 28.555 -3.797 -24.538 1.00 69.88 335 GLY A CA 1
ATOM 2640 C C . GLY A 1 335 ? 28.149 -4.998 -23.677 1.00 69.88 335 GLY A C 1
ATOM 2641 O O . GLY A 1 335 ? 28.403 -5.020 -22.468 1.00 69.88 335 GLY A O 1
ATOM 2642 N N . ALA A 1 336 ? 27.505 -6.003 -24.270 1.00 61.34 336 ALA A N 1
ATOM 2643 C CA . ALA A 1 336 ? 27.308 -7.279 -23.607 1.00 61.34 336 ALA A CA 1
ATOM 2644 C C . ALA A 1 336 ? 28.669 -7.982 -23.514 1.00 61.34 336 ALA A C 1
ATOM 2646 O O . ALA A 1 336 ? 29.206 -8.433 -24.522 1.00 61.34 336 ALA A O 1
ATOM 2647 N N . HIS A 1 337 ? 29.229 -8.091 -22.304 1.00 59.06 337 HIS A N 1
ATOM 2648 C CA . HIS A 1 337 ? 30.307 -9.046 -22.054 1.00 59.06 337 HIS A CA 1
ATOM 2649 C C . HIS A 1 337 ? 29.726 -10.447 -22.210 1.00 59.06 337 HIS A C 1
ATOM 2651 O O . HIS A 1 337 ? 29.186 -11.029 -21.266 1.00 59.06 337 HIS A O 1
ATOM 2657 N N . TRP A 1 338 ? 29.781 -10.957 -23.435 1.00 53.06 338 TRP A N 1
ATOM 2658 C CA . TRP A 1 338 ? 29.453 -12.334 -23.724 1.00 53.06 338 TRP A CA 1
ATOM 2659 C C . TRP A 1 338 ? 30.646 -13.184 -23.301 1.00 53.06 338 TRP A C 1
ATOM 2661 O O . TRP A 1 338 ? 31.489 -13.555 -24.112 1.00 53.06 338 TRP A O 1
ATOM 2671 N N . ASN A 1 339 ? 30.729 -13.478 -22.002 1.00 45.88 339 ASN A N 1
ATOM 2672 C CA . ASN A 1 339 ? 31.540 -14.591 -21.527 1.00 45.88 339 ASN A CA 1
ATOM 2673 C C . ASN A 1 339 ? 30.804 -15.861 -21.945 1.00 45.88 339 ASN A C 1
ATOM 2675 O O . ASN A 1 339 ? 30.110 -16.485 -21.141 1.00 45.88 339 ASN A O 1
ATOM 2679 N N . GLY A 1 340 ? 30.870 -16.182 -23.235 1.00 42.09 340 GLY A N 1
ATOM 2680 C CA . GLY A 1 340 ? 30.446 -17.479 -23.712 1.00 42.09 340 GLY A CA 1
ATOM 2681 C C . GLY A 1 340 ? 31.212 -18.517 -22.909 1.00 42.09 340 GLY A C 1
ATOM 2682 O O . GLY A 1 340 ? 32.440 -18.526 -22.907 1.00 42.09 340 GLY A O 1
ATOM 2683 N N . THR A 1 341 ? 30.494 -19.381 -22.200 1.00 39.91 341 THR A N 1
ATOM 2684 C CA . THR A 1 341 ? 30.978 -20.735 -21.958 1.00 39.91 341 THR A CA 1
ATOM 2685 C C . THR A 1 341 ? 31.118 -21.382 -23.332 1.00 39.91 341 THR A C 1
ATOM 2687 O O . THR A 1 341 ? 30.180 -22.015 -23.815 1.00 39.91 341 THR A O 1
ATOM 2690 N N . GLU A 1 342 ? 32.232 -21.120 -24.012 1.00 36.03 342 GLU A N 1
ATOM 2691 C CA . GLU A 1 342 ? 32.664 -21.964 -25.115 1.00 36.03 342 GLU A CA 1
ATOM 2692 C C . GLU A 1 342 ? 32.891 -23.356 -24.516 1.00 36.03 342 GLU A C 1
ATOM 2694 O O . GLU A 1 342 ? 33.704 -23.532 -23.605 1.00 36.03 342 GLU A O 1
ATOM 2699 N N . ALA A 1 343 ? 32.068 -24.301 -24.959 1.00 32.25 343 ALA A N 1
ATOM 2700 C CA . ALA A 1 343 ? 32.225 -25.733 -24.763 1.00 32.25 343 ALA A CA 1
ATOM 2701 C C . ALA A 1 343 ? 32.585 -26.354 -26.111 1.00 32.25 343 ALA A C 1
ATOM 2703 O O . ALA A 1 343 ? 32.020 -25.877 -27.127 1.00 32.25 343 ALA A O 1
#

Foldseek 3Di:
DDDDDDDDDDPPDPPCPPPDDDPVLVVVLVLWPLVLLVVLDDDDPLSCLLSVLVSLLQVLCVVPVVLNCLLRVLRVVLSVLSVVLVVLCVVCSPPPQLSVLSVQLSVLSSVLSVLSNVLSVVVVPPDPPPPVNVVSVVSNVVSSVSNVVSSVSSSVVSVVVVVVVVVVVVVVVVVVVQVVLLVVLVVLVVVQVVQLVVLQPDDDPPVLVVVVVVVCPDPVNVCCVPDPDDDDDDDDDPDDPPDDLYDSLSNVLSVCQVVQVVDPQEQEQEDRLSVQPDDPRPDPDDSPLVSLQSSLSSLCVVVVHRDDDDDSVVSSVVSVVPPPDRHHYHYYYHPPPPPPPPD

pLDDT: mean 72.57, std 15.28, range [31.83, 94.12]

Sequence (343 aa):
MGCIRQAQEQKRNWRRPFEVPDHAAGKTMRNCCIEFLLELMPDGEYSSLLSGGLTLAYNKALGKEKVREDILEPFDGFSERAEQTKDNIKLYSRDAKLREKSEALYMEALDCVCLSISWLESSNESCKTFFQQSRYLRKFEDAKANIHQRVKEFKDTVDMCLRRQVHDMHASVEWLKSPIMATFFLLSGLALDADMTTAMRHIPPESRLEKMSILTRTPEFTKWLRSLGSSFLVLHDDENPDHGALSTVSHLCGLMAHTMRASAGMWTLSFFCGLHTAVGASFQGGKGLLCVHAMTLQLLGKLGWQTFPSPLVSVFAMVLGQLLVPGMVFVLVDGAHWNGTEA

Secondary structure (DSSP, 8-state):
-------------TT-TTS---HHHHHHHHSSTHHHHHHHS-SSTHHHHHHHHHHHHHHHHTT-HHHHHHHHHHHHHHHHHHHHHHHHHHHHTT-HHHHHHHHHHHHHHHHHHHHHHHHHHHTTS-STTHHHHHHHHHHHHHHHHHHHHHHHHHHHHHHHHHHHHHHHHHHHHHHHHHHHHHHHHHHHHHHHHHHHHHHHH----HHHHHHHHHHHTSHHHHHHHH-SS---------S--SS-S--HHHHHHHHHHHHHHTSTTEEEEEEEHHHH-STT-TT-S-HHHHHHHHHHHHHHHHHT-----S-HHHHHHHHHHT--S--EEEEEEES--------